Protein AF-A0A4R1S6D8-F1 (afdb_monomer)

Secondary structure (DSSP, 8-state):
-HHHHHHHTT-EEEEE-TT-SSS-------GGGG--GGGHHHHHHHHHHHHSPP--THHHHHHHHHHHHHHHHHHHHHHHS-GGG-SHHHHHHHHT-TTHHHHHHHHHH-HHHH-HHHHHHHHHHHTS-HHHHHHHHHHHHHHHGGG-SHHHHHHHSS-SS-THHHHTTSEEEEE---GGGTTTTHHHHHHHHHHHHHHHHHHHTTS--SS-EEEEETTGGGG---HHHHHHHHH-SSSSEEEEE--S-HHHHHHHHHHHHHHHHHHH-S--------TT-HHHHHHHHHHH----EEEEEEEPPSSTTPPPEEEEEEE-

Solvent-accessible surface area (backbone atoms only — not comparable to full-atom values): 17871 Å² total; per-residue (Å²): 115,67,65,65,55,44,42,75,72,70,24,46,75,44,49,46,20,58,78,32,84,92,49,78,62,75,45,28,51,22,78,50,75,74,47,43,82,97,44,41,71,68,40,37,49,42,53,26,60,15,33,44,70,83,45,68,77,78,46,30,62,36,37,53,53,24,30,49,42,50,32,24,45,46,49,38,34,68,71,72,42,59,79,87,53,43,23,61,58,51,41,49,55,50,71,70,34,96,57,33,69,60,51,30,53,51,26,43,75,31,34,92,79,48,34,62,64,30,10,50,40,25,45,53,53,70,70,39,56,68,73,59,37,54,50,23,53,51,48,44,47,66,41,48,62,64,59,73,46,72,53,40,42,61,26,27,55,42,57,71,64,65,76,64,34,36,34,61,59,40,36,46,81,43,80,54,71,59,84,93,40,46,78,62,37,23,44,56,54,24,25,55,48,37,46,54,54,50,49,28,58,55,35,47,80,74,44,78,56,76,30,66,33,79,45,76,33,74,50,45,60,66,50,45,64,51,69,67,59,53,47,40,46,75,55,37,90,64,36,34,52,45,80,46,83,38,66,96,53,62,66,54,41,28,73,52,52,34,66,67,53,31,50,50,44,58,70,48,46,92,73,84,86,88,75,83,86,52,96,82,43,56,68,54,50,52,52,49,49,62,72,73,52,82,68,77,40,81,46,72,52,72,50,77,53,93,51,97,89,56,75,70,51,72,50,77,45,83,41,113

Radius of gyration: 26.18 Å; Cα contacts (8 Å, |Δi|>4): 423; chains: 1; bounding box: 66×50×96 Å

Foldseek 3Di:
DVCVVLVVVQAAEAEAELPQPPHHHDFAAFLLVLADPVCRLVSLLLLLPLLFFADDDPLNVLSVLLSLQLSLLLQQLVPPPDPQRNGVLVSVCQLPPPCVLVVLVVLLVCCVNRNPSNNVSSVVLVPDPPVSNVSSSVSNCSSCQLQPDPSSVVRNRHGPDDLLCLLQVRYDYHYDDDPVCCLSCLSVVSSVVSSNLVVLVVCLVPHQRPAAHEAEQAQVLSNADDVSLLVCLVPVVRSSYDYDDHHPALVSLCVRHNPVSSCSSVVSDPDDDDPDDDPPRVVRVVVVDVVVDDDWDWDKDWDDDPDDPDDIDIDIDIDD

Nearest PDB structures (foldseek):
  1e9s-assembly1_G  TM=7.785E-01  e=1.878E-09  Escherichia coli
  1e9s-assembly2_K  TM=7.642E-01  e=1.973E-09  Escherichia coli
  1e9s-assembly1_E  TM=7.687E-01  e=2.785E-09  Escherichia coli
  1e9s-assembly1_F  TM=7.276E-01  e=6.357E-10  Escherichia coli
  1e9s-assembly2_J  TM=7.738E-01  e=5.549E-09  Escherichia coli

Sequence (320 aa):
MTRRYRQSLGRQVVVLNPFGVIEPSKDRFNPLDYIRQAHLVRDIEVIAEGLVRPEGGNGAHFAEMAKSMIAAVIEVVMTRRVESDRNLITVMDLLFSASFEKTLTEWATSPETFGTRPAAAAATLLAAGENKRGAIETTIKKAFDWARSDELRSFLSASTCSLENLFEGRADLFMVVPLDQVDAQAVFLRLLTNTILGMAVRLEGARKPKRNVLLVLDEFVRLGRMEKLINIANVAAGCGIEALFITHDKGQIESVYGKGDAASILGSCVTTRIFGLGRAEFETANWAANALGDQTVLTRTKQSAAKFGESRKTSTAEQR

Structure (mmCIF, N/CA/C/O backbone):
data_AF-A0A4R1S6D8-F1
#
_entry.id   AF-A0A4R1S6D8-F1
#
loop_
_atom_site.group_PDB
_atom_site.id
_atom_site.type_symbol
_atom_site.label_atom_id
_atom_site.label_alt_id
_atom_site.label_comp_id
_atom_site.label_asym_id
_atom_site.label_entity_id
_atom_site.label_seq_id
_atom_site.pdbx_PDB_ins_code
_atom_site.Cartn_x
_atom_site.Cartn_y
_atom_site.Cartn_z
_atom_site.occupancy
_atom_si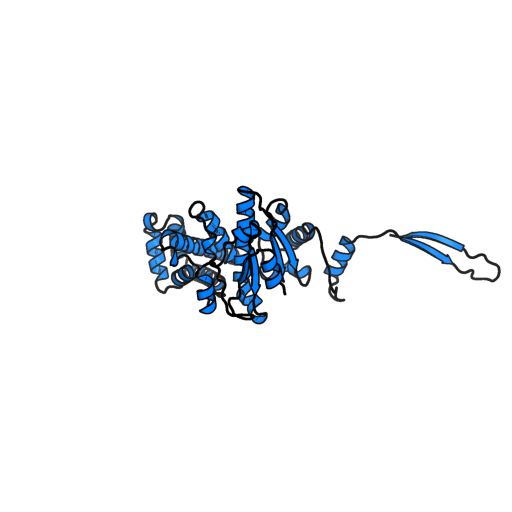te.B_iso_or_equiv
_atom_site.auth_seq_id
_atom_site.auth_comp_id
_atom_site.auth_asym_id
_atom_site.auth_atom_id
_atom_site.pdbx_PDB_model_num
ATOM 1 N N . MET A 1 1 ? 0.120 -21.052 -19.181 1.00 55.25 1 MET A N 1
ATOM 2 C CA . MET A 1 1 ? 1.439 -21.732 -19.186 1.00 55.25 1 MET A CA 1
ATOM 3 C C . MET A 1 1 ? 2.237 -21.485 -17.908 1.00 55.25 1 MET A C 1
ATOM 5 O O . MET A 1 1 ? 2.759 -22.443 -17.356 1.00 55.25 1 MET A O 1
ATOM 9 N N . THR A 1 2 ? 2.270 -20.256 -17.386 1.00 81.56 2 THR A N 1
ATOM 10 C CA . THR A 1 2 ? 3.087 -19.882 -16.216 1.00 81.56 2 THR A CA 1
ATOM 11 C C . THR A 1 2 ? 2.786 -20.693 -14.950 1.00 81.56 2 THR A C 1
ATOM 13 O O . THR A 1 2 ? 3.712 -21.260 -14.380 1.00 81.56 2 THR A O 1
ATOM 16 N N . ARG A 1 3 ? 1.511 -20.846 -14.547 1.00 87.88 3 ARG A N 1
ATOM 17 C CA . ARG A 1 3 ? 1.137 -21.589 -13.321 1.00 87.88 3 ARG A CA 1
ATOM 18 C C . ARG A 1 3 ? 1.665 -23.029 -13.304 1.00 87.88 3 ARG A C 1
ATOM 20 O O . ARG A 1 3 ? 2.340 -23.407 -12.355 1.00 87.88 3 ARG A O 1
ATOM 27 N N . ARG A 1 4 ? 1.413 -23.806 -14.367 1.00 88.94 4 ARG A N 1
ATOM 28 C CA . ARG A 1 4 ? 1.845 -25.217 -14.456 1.00 88.94 4 ARG A CA 1
ATOM 29 C C . ARG A 1 4 ? 3.364 -25.354 -14.351 1.00 88.94 4 ARG A C 1
ATOM 31 O O . ARG A 1 4 ? 3.851 -26.209 -13.622 1.00 88.94 4 ARG A O 1
ATOM 38 N N . TYR A 1 5 ? 4.106 -24.486 -15.041 1.00 91.69 5 TYR A N 1
ATOM 39 C CA . TYR A 1 5 ? 5.565 -24.499 -14.985 1.00 91.69 5 TYR A CA 1
ATOM 40 C C . TYR A 1 5 ? 6.081 -24.165 -13.579 1.00 91.69 5 TYR A C 1
ATOM 42 O O . TYR A 1 5 ? 6.897 -24.901 -13.036 1.00 91.69 5 TYR A O 1
ATOM 50 N N . ARG A 1 6 ? 5.555 -23.121 -12.926 1.00 91.31 6 ARG A N 1
ATOM 51 C CA . ARG A 1 6 ? 5.959 -22.775 -11.551 1.00 91.31 6 ARG A CA 1
ATOM 52 C C . ARG A 1 6 ? 5.631 -23.881 -10.544 1.00 91.31 6 ARG A C 1
ATOM 54 O O . ARG A 1 6 ? 6.473 -24.203 -9.711 1.00 91.31 6 ARG A O 1
ATOM 61 N N . GLN A 1 7 ? 4.481 -24.535 -10.690 1.00 92.31 7 GLN A N 1
ATOM 62 C CA . GLN A 1 7 ? 4.120 -25.703 -9.881 1.00 92.31 7 GLN A CA 1
ATOM 63 C C . GLN A 1 7 ? 5.073 -26.887 -10.099 1.00 92.31 7 GLN A C 1
ATOM 65 O O . GLN A 1 7 ? 5.453 -27.531 -9.126 1.00 92.31 7 GLN A O 1
ATOM 70 N N . SER A 1 8 ? 5.535 -27.140 -11.333 1.00 93.56 8 SER A N 1
ATOM 71 C CA . SER A 1 8 ? 6.553 -28.180 -11.585 1.00 93.56 8 SER A CA 1
ATOM 72 C C . SER A 1 8 ? 7.908 -27.895 -10.926 1.00 93.56 8 SER A C 1
ATOM 74 O O . SER A 1 8 ? 8.680 -28.820 -10.703 1.00 93.56 8 SER A O 1
ATOM 76 N N . LEU A 1 9 ? 8.178 -26.639 -10.546 1.00 91.25 9 LEU A N 1
ATOM 77 C CA . LEU A 1 9 ? 9.350 -26.249 -9.754 1.00 91.25 9 LEU A CA 1
ATOM 78 C C . LEU A 1 9 ? 9.112 -26.369 -8.235 1.00 91.25 9 LEU A C 1
ATOM 80 O O . LEU A 1 9 ? 9.930 -25.891 -7.449 1.00 91.25 9 LEU A O 1
ATOM 84 N N . GLY A 1 10 ? 7.987 -26.956 -7.808 1.00 91.06 10 GLY A N 1
ATOM 85 C CA . GLY A 1 10 ? 7.622 -27.119 -6.399 1.00 91.06 10 GLY A CA 1
ATOM 86 C C . GLY A 1 10 ? 7.194 -25.822 -5.708 1.00 91.06 10 GLY A C 1
ATOM 87 O O . GLY A 1 10 ? 7.243 -25.739 -4.482 1.00 91.06 10 GLY A O 1
ATOM 88 N N . ARG A 1 11 ? 6.810 -24.793 -6.476 1.00 91.81 11 ARG A N 1
ATOM 89 C CA . ARG A 1 11 ? 6.399 -23.486 -5.945 1.00 91.81 11 ARG A CA 1
ATOM 90 C C . ARG A 1 11 ? 4.880 -23.405 -5.833 1.00 91.81 11 ARG A C 1
ATOM 92 O O . ARG A 1 11 ? 4.158 -23.766 -6.765 1.00 91.81 11 ARG A O 1
ATOM 99 N N . GLN A 1 12 ? 4.397 -22.880 -4.713 1.00 94.69 12 GLN A N 1
ATOM 100 C CA . GLN A 1 12 ? 3.007 -22.465 -4.562 1.00 94.69 12 GLN A CA 1
ATOM 101 C C . GLN A 1 12 ? 2.744 -21.275 -5.491 1.00 94.69 12 GLN A C 1
ATOM 103 O O . GLN A 1 12 ? 3.507 -20.315 -5.505 1.00 94.69 12 GLN A O 1
ATOM 108 N N . VAL A 1 13 ? 1.671 -21.329 -6.276 1.00 94.56 13 VAL A N 1
ATOM 109 C CA . VAL A 1 13 ? 1.276 -20.222 -7.155 1.00 94.56 13 VAL A CA 1
ATOM 110 C C . VAL A 1 13 ? 0.040 -19.574 -6.565 1.00 94.56 13 VAL A C 1
ATOM 112 O O . VAL A 1 13 ? -1.025 -20.183 -6.588 1.00 94.56 13 VAL A O 1
ATOM 115 N N . VAL A 1 14 ? 0.207 -18.361 -6.050 1.00 94.88 14 VAL A N 1
ATOM 116 C CA . VAL A 1 14 ? -0.846 -17.546 -5.441 1.00 94.88 14 VAL A CA 1
ATOM 117 C C . VAL A 1 14 ? -1.296 -16.518 -6.466 1.00 94.88 14 VAL A C 1
ATOM 119 O O . VAL A 1 14 ? -0.467 -15.806 -7.036 1.00 94.88 14 VAL A O 1
ATOM 122 N N . VAL A 1 15 ? -2.595 -16.441 -6.731 1.00 94.69 15 VAL A N 1
ATOM 123 C CA . VAL A 1 15 ? -3.169 -15.501 -7.694 1.00 94.69 15 VAL A CA 1
ATOM 124 C C . VAL A 1 15 ? -4.204 -14.634 -7.000 1.00 94.69 15 VAL A C 1
ATOM 126 O O . VAL A 1 15 ? -5.356 -15.019 -6.819 1.00 94.69 15 VAL A O 1
ATOM 129 N N . LEU A 1 16 ? -3.771 -13.431 -6.635 1.00 94.12 16 LEU A N 1
ATOM 130 C CA . LEU A 1 16 ? -4.624 -12.397 -6.076 1.00 94.12 16 LEU A CA 1
ATOM 131 C C . LEU A 1 16 ? -5.519 -11.853 -7.195 1.00 94.12 16 LEU A C 1
ATOM 133 O O . LEU A 1 16 ? -5.093 -11.046 -8.018 1.00 94.12 16 LEU A O 1
ATOM 137 N N . ASN A 1 17 ? -6.746 -12.363 -7.260 1.00 92.12 17 ASN A N 1
ATOM 138 C CA . ASN A 1 17 ? -7.720 -12.053 -8.304 1.00 92.12 17 ASN A CA 1
ATOM 139 C C . ASN A 1 17 ? -9.058 -11.647 -7.671 1.00 92.12 17 ASN A C 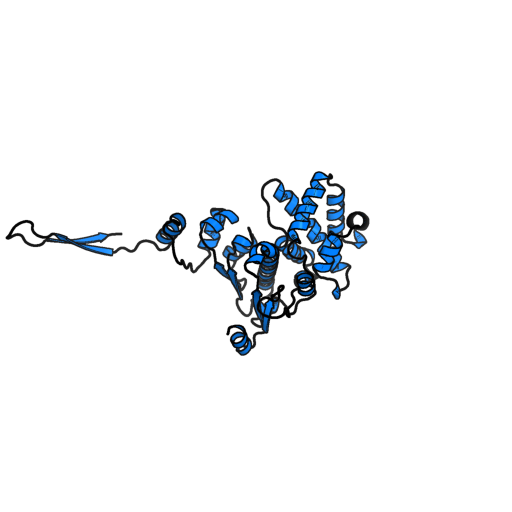1
ATOM 141 O O . ASN A 1 17 ? -10.031 -12.403 -7.755 1.00 92.12 17 ASN A O 1
ATOM 145 N N . PRO A 1 18 ? -9.118 -10.475 -7.013 1.00 89.62 18 PRO A N 1
ATOM 146 C CA . PRO A 1 18 ? -10.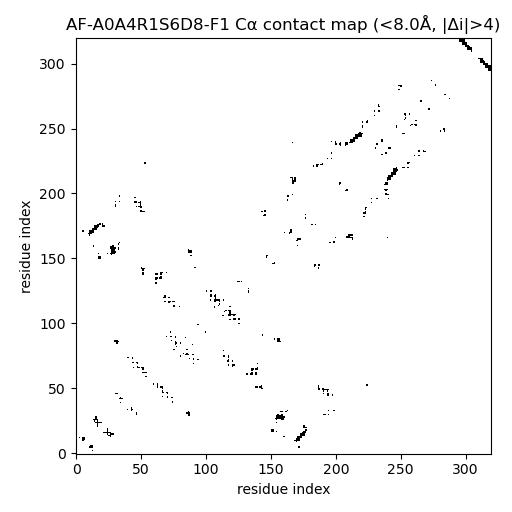286 -10.076 -6.232 1.00 89.62 18 PRO A CA 1
ATOM 147 C C . PRO A 1 18 ? -11.578 -9.973 -7.057 1.00 89.62 18 PRO A C 1
ATOM 149 O O . PRO A 1 18 ? -12.654 -10.180 -6.512 1.00 89.62 18 PRO A O 1
ATOM 152 N N . PHE A 1 19 ? -11.479 -9.729 -8.369 1.00 88.94 19 PHE A N 1
ATOM 153 C CA . PHE A 1 19 ? -12.629 -9.602 -9.278 1.00 88.94 19 PHE A CA 1
ATOM 154 C C . PHE A 1 19 ? -12.981 -10.891 -10.028 1.00 88.94 19 PHE A C 1
ATOM 156 O O . PHE A 1 19 ? -13.887 -10.894 -10.856 1.00 88.94 19 PHE A O 1
ATOM 163 N N . GLY A 1 20 ? -12.250 -11.986 -9.805 1.00 88.50 20 GLY A N 1
ATOM 164 C CA . GLY A 1 20 ? -12.548 -13.259 -10.460 1.00 88.50 20 GLY A CA 1
ATOM 165 C C . GLY A 1 20 ? -12.389 -13.254 -11.991 1.00 88.50 20 GLY A C 1
ATOM 166 O O . GLY A 1 20 ? -12.995 -14.082 -12.662 1.00 88.50 20 GLY A O 1
ATOM 167 N N . VAL A 1 21 ? -11.568 -12.355 -12.554 1.00 86.94 21 VAL A N 1
ATOM 168 C CA . VAL A 1 21 ? -11.524 -12.052 -14.005 1.00 86.94 21 VAL A CA 1
ATOM 169 C C . VAL A 1 21 ? -11.144 -13.259 -14.858 1.00 86.94 21 VAL A C 1
ATOM 171 O O . VAL A 1 21 ? -11.772 -13.543 -15.872 1.00 86.94 21 VAL A O 1
ATOM 174 N N . ILE A 1 22 ? -10.069 -13.947 -14.467 1.00 84.94 22 ILE A N 1
ATOM 175 C CA . ILE A 1 22 ? -9.490 -15.051 -15.247 1.00 84.94 22 ILE A CA 1
ATOM 176 C C . ILE A 1 22 ? -9.862 -16.430 -14.689 1.00 84.94 22 ILE A C 1
ATOM 178 O O . ILE A 1 22 ? -9.759 -17.435 -15.387 1.00 84.94 22 ILE A O 1
ATOM 182 N N . GLU A 1 23 ? -10.258 -16.480 -13.418 1.00 86.50 23 GLU A N 1
ATOM 183 C CA . GLU A 1 23 ? -10.712 -17.663 -12.690 1.00 86.50 23 GLU A CA 1
ATOM 184 C C . GLU A 1 23 ? -11.444 -17.226 -11.413 1.00 86.50 23 GLU A C 1
ATOM 186 O O . GLU A 1 23 ? -11.235 -16.097 -10.971 1.00 86.50 23 GLU A O 1
ATOM 191 N N . PRO A 1 24 ? -12.254 -18.090 -10.774 1.00 87.50 24 PRO A N 1
ATOM 192 C CA . PRO A 1 24 ? -12.870 -17.751 -9.496 1.00 87.50 24 PRO A CA 1
ATOM 193 C C . PRO A 1 24 ? -11.830 -17.294 -8.469 1.00 87.50 24 PRO A C 1
ATOM 195 O O . PRO A 1 24 ? -10.767 -17.910 -8.353 1.00 87.50 24 PRO A O 1
ATOM 198 N N . SER A 1 25 ? -12.150 -16.242 -7.715 1.00 87.62 25 SER A N 1
ATOM 199 C CA . SER A 1 25 ? -11.303 -15.767 -6.619 1.00 87.62 25 SER A CA 1
ATOM 200 C C . SER A 1 25 ? -11.187 -16.860 -5.550 1.00 87.62 25 SER A C 1
ATOM 202 O O . SER A 1 25 ? -12.187 -17.281 -4.968 1.00 87.62 25 SER A O 1
ATOM 204 N N . LYS A 1 26 ? -9.973 -17.382 -5.347 1.00 90.88 26 LYS A N 1
ATOM 205 C CA . LYS A 1 26 ? -9.678 -18.487 -4.411 1.00 90.88 26 LYS A CA 1
ATOM 206 C C . LYS A 1 26 ? -8.631 -18.102 -3.380 1.00 90.88 26 LYS A C 1
ATOM 208 O O . LYS A 1 26 ? -8.757 -18.464 -2.211 1.00 90.88 26 LYS A O 1
ATOM 213 N N . ASP A 1 27 ? -7.597 -17.397 -3.824 1.00 94.94 27 ASP A N 1
ATOM 214 C CA . ASP A 1 27 ? -6.549 -16.905 -2.948 1.00 94.94 27 ASP A CA 1
ATOM 215 C C . ASP A 1 27 ? -6.992 -15.607 -2.283 1.00 94.94 27 ASP A C 1
ATOM 217 O O . ASP A 1 27 ? -7.544 -14.715 -2.925 1.00 94.94 27 ASP A O 1
ATOM 221 N N . ARG A 1 28 ? -6.733 -15.518 -0.983 1.00 95.38 28 ARG A N 1
ATOM 222 C CA . ARG A 1 28 ? -7.043 -14.369 -0.146 1.00 95.38 28 ARG A CA 1
ATOM 223 C C . ARG A 1 28 ? -5.752 -13.747 0.370 1.00 95.38 28 ARG A C 1
ATOM 225 O O . ARG A 1 28 ? -4.713 -14.416 0.435 1.00 95.38 28 ARG A O 1
ATOM 232 N N . PHE A 1 29 ? -5.816 -12.474 0.727 1.00 96.38 29 PHE A N 1
ATOM 233 C CA . PHE A 1 29 ? -4.688 -11.738 1.276 1.00 96.38 29 PHE A CA 1
ATOM 234 C C . PHE A 1 29 ? -5.159 -10.787 2.368 1.00 96.38 29 PHE A C 1
ATOM 236 O O . PHE A 1 29 ? -5.858 -9.822 2.080 1.00 96.38 29 PHE A O 1
ATOM 243 N N . ASN A 1 30 ? -4.726 -11.024 3.605 1.00 97.25 30 ASN A N 1
ATOM 244 C CA . ASN A 1 30 ? -4.931 -10.096 4.708 1.00 97.25 30 ASN A CA 1
ATOM 245 C C . ASN A 1 30 ? -3.641 -9.298 4.954 1.00 97.25 30 ASN A C 1
ATOM 247 O O . ASN A 1 30 ? -2.668 -9.855 5.468 1.00 97.25 30 ASN A O 1
ATOM 251 N N . PRO A 1 31 ? -3.615 -7.985 4.659 1.00 97.00 31 PRO A N 1
ATOM 252 C CA . PRO A 1 31 ? -2.435 -7.159 4.896 1.00 97.00 31 PRO A CA 1
ATOM 253 C C . PRO A 1 31 ? -1.998 -7.117 6.365 1.00 97.00 31 PRO A C 1
ATOM 255 O O . PRO A 1 31 ? -0.821 -6.885 6.635 1.00 97.00 31 PRO A O 1
ATOM 258 N N . LEU A 1 32 ? -2.911 -7.352 7.316 1.00 97.81 32 LEU A N 1
ATOM 259 C CA . LEU A 1 32 ? -2.581 -7.325 8.743 1.00 97.81 32 LEU A CA 1
ATOM 260 C C . LEU A 1 32 ? -1.758 -8.542 9.198 1.00 97.81 32 LEU A C 1
ATOM 262 O O . LEU A 1 32 ? -1.069 -8.441 10.210 1.00 97.81 32 LEU A O 1
ATOM 266 N N . ASP A 1 33 ? -1.709 -9.630 8.418 1.00 96.88 33 ASP A N 1
ATOM 267 C CA . ASP A 1 33 ? -0.849 -10.795 8.705 1.00 96.88 33 ASP A CA 1
ATOM 268 C C . ASP A 1 33 ? 0.652 -10.451 8.616 1.00 96.88 33 ASP A C 1
ATOM 270 O O . ASP A 1 33 ? 1.513 -11.196 9.087 1.00 96.88 33 ASP A O 1
ATOM 274 N N . TYR A 1 34 ? 0.992 -9.300 8.027 1.00 96.50 34 TYR A N 1
ATOM 275 C CA . TYR A 1 34 ? 2.345 -8.747 8.046 1.00 96.50 34 TYR A CA 1
ATOM 276 C C . TYR A 1 34 ? 2.810 -8.341 9.458 1.00 96.50 34 TYR A C 1
ATOM 278 O O . TYR A 1 34 ? 4.014 -8.346 9.737 1.00 96.50 34 TYR A O 1
ATOM 286 N N . ILE A 1 35 ? 1.874 -7.973 10.338 1.00 97.06 35 ILE A N 1
ATOM 287 C CA . ILE A 1 35 ? 2.147 -7.282 11.599 1.00 97.06 35 ILE A CA 1
ATOM 288 C C . ILE A 1 35 ? 2.541 -8.269 12.696 1.00 97.06 35 ILE A C 1
ATOM 290 O O . ILE A 1 35 ? 1.760 -9.129 13.102 1.00 97.06 35 ILE A O 1
ATOM 294 N N . ARG A 1 36 ? 3.744 -8.100 13.256 1.00 94.31 36 ARG A N 1
ATOM 295 C CA . ARG A 1 36 ? 4.204 -8.883 14.412 1.00 94.31 36 ARG A CA 1
ATOM 296 C C . ARG A 1 36 ? 3.909 -8.150 15.708 1.00 94.31 36 ARG A C 1
ATOM 298 O O . ARG A 1 36 ? 4.288 -6.994 15.862 1.00 94.31 36 ARG A O 1
ATOM 305 N N . GLN A 1 37 ? 3.376 -8.865 16.697 1.00 91.56 37 GLN A N 1
ATOM 306 C CA . GLN A 1 37 ? 3.081 -8.290 18.016 1.00 91.56 37 GLN A CA 1
ATOM 307 C C . GLN A 1 37 ? 4.318 -7.661 18.688 1.00 91.56 37 GLN A C 1
ATOM 309 O O . GLN A 1 37 ? 4.229 -6.582 19.262 1.00 91.56 37 GLN A O 1
ATOM 314 N N . ALA A 1 38 ? 5.504 -8.266 18.539 1.00 93.12 38 ALA A N 1
ATOM 315 C CA . ALA A 1 38 ? 6.756 -7.730 19.090 1.00 93.12 38 ALA A CA 1
ATOM 316 C C . ALA A 1 38 ? 7.233 -6.415 18.432 1.00 93.12 38 ALA A C 1
ATOM 318 O O . ALA A 1 38 ? 8.069 -5.710 18.992 1.00 93.12 38 ALA A O 1
ATOM 319 N N . HIS A 1 39 ? 6.727 -6.082 17.241 1.00 93.88 39 HIS A N 1
ATOM 320 C CA . HIS A 1 39 ? 7.102 -4.890 16.475 1.00 93.88 39 HIS A CA 1
ATOM 321 C C . HIS A 1 39 ? 5.871 -4.106 16.008 1.00 93.88 39 HIS A C 1
ATOM 323 O O . HIS A 1 39 ? 5.919 -3.442 14.973 1.00 93.88 39 HIS A O 1
ATOM 329 N N . LEU A 1 40 ? 4.787 -4.183 16.788 1.00 95.25 40 LEU A N 1
ATOM 330 C CA . LEU A 1 40 ? 3.440 -3.750 16.426 1.00 95.25 40 LEU A CA 1
ATOM 331 C C . LEU A 1 40 ? 3.422 -2.377 15.747 1.00 95.25 40 LEU A C 1
ATOM 333 O O . LEU A 1 40 ? 3.015 -2.266 14.598 1.00 95.25 40 LEU A O 1
ATOM 337 N N . VAL A 1 41 ? 3.949 -1.352 16.421 1.00 95.44 41 VAL A N 1
ATOM 338 C CA . VAL A 1 41 ? 3.961 0.028 15.912 1.00 95.44 41 VAL A CA 1
ATOM 339 C C . VAL A 1 41 ? 4.687 0.129 14.571 1.00 95.44 41 VAL A C 1
ATOM 341 O O . VAL A 1 41 ? 4.140 0.664 13.614 1.00 95.44 41 VAL A O 1
ATOM 344 N N . ARG A 1 42 ? 5.903 -0.421 14.474 1.00 94.62 42 ARG A N 1
ATOM 345 C CA . ARG A 1 42 ? 6.713 -0.349 13.250 1.00 94.62 42 ARG A CA 1
ATOM 346 C C . ARG A 1 42 ? 6.020 -1.039 12.077 1.00 94.62 42 ARG A C 1
ATOM 348 O O . ARG A 1 42 ? 6.055 -0.518 10.966 1.00 94.62 42 ARG A O 1
ATOM 355 N N . ASP A 1 43 ? 5.435 -2.211 12.312 1.00 96.81 43 ASP A N 1
ATOM 356 C CA . ASP A 1 43 ? 4.808 -2.986 11.246 1.00 96.81 43 ASP A CA 1
ATOM 357 C C . ASP A 1 43 ? 3.446 -2.377 10.833 1.00 96.81 43 ASP A C 1
ATOM 359 O O . ASP A 1 43 ? 3.101 -2.421 9.653 1.00 96.81 43 ASP A O 1
ATOM 363 N N . ILE A 1 44 ? 2.715 -1.727 11.752 1.00 98.06 44 ILE A N 1
ATOM 364 C CA . ILE A 1 44 ? 1.491 -0.960 11.448 1.00 98.06 44 ILE A CA 1
ATOM 365 C C . ILE A 1 44 ? 1.780 0.213 10.508 1.00 98.06 44 ILE A C 1
ATOM 367 O O . ILE A 1 44 ? 1.031 0.421 9.552 1.00 98.06 44 ILE A O 1
ATOM 371 N N . GLU A 1 45 ? 2.864 0.959 10.740 1.00 95.88 45 GLU A N 1
ATOM 372 C CA . GLU A 1 45 ? 3.223 2.107 9.893 1.00 95.88 45 GLU A CA 1
ATOM 373 C C . GLU A 1 45 ? 3.441 1.691 8.428 1.00 95.88 45 GLU A C 1
ATOM 375 O O . GLU A 1 45 ? 3.081 2.428 7.514 1.00 95.88 45 GLU A O 1
ATOM 380 N N . VAL A 1 46 ? 3.939 0.472 8.175 1.00 96.00 46 VAL A N 1
ATOM 3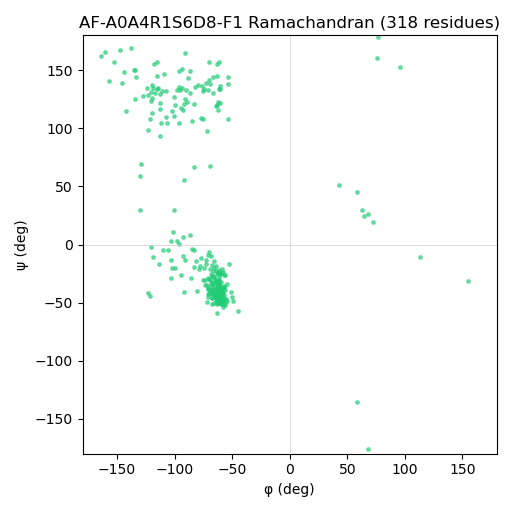81 C CA . VAL A 1 46 ? 4.075 -0.063 6.806 1.00 96.00 46 VAL A CA 1
ATOM 382 C C . VAL A 1 46 ? 2.710 -0.227 6.134 1.00 96.00 46 VAL A C 1
ATOM 384 O O . VAL A 1 46 ? 2.563 0.072 4.949 1.00 96.00 46 VAL A O 1
ATOM 387 N N . ILE A 1 47 ? 1.692 -0.672 6.867 1.00 97.56 47 ILE A N 1
ATOM 388 C CA . ILE A 1 47 ? 0.337 -0.808 6.321 1.00 97.56 47 ILE A CA 1
ATOM 389 C C . ILE A 1 47 ? -0.290 0.575 6.100 1.00 97.56 47 ILE A C 1
ATOM 391 O O . ILE A 1 47 ? -0.814 0.844 5.019 1.00 97.56 47 ILE A O 1
ATOM 395 N N . ALA A 1 48 ? -0.172 1.484 7.071 1.00 96.94 48 ALA A N 1
ATOM 396 C CA . ALA A 1 48 ? -0.726 2.836 6.975 1.00 96.94 48 ALA A CA 1
ATOM 397 C C . ALA A 1 48 ? -0.102 3.658 5.824 1.00 96.94 48 ALA A C 1
ATOM 399 O O . ALA A 1 48 ? -0.823 4.294 5.056 1.00 96.94 48 ALA A O 1
ATOM 400 N N . GLU A 1 49 ? 1.222 3.594 5.641 1.00 95.00 49 GLU A N 1
ATOM 401 C CA . GLU A 1 49 ? 1.949 4.237 4.530 1.00 95.00 49 GLU A CA 1
ATOM 402 C C . GLU A 1 49 ? 1.562 3.663 3.152 1.00 95.00 49 GLU A C 1
ATOM 404 O O . GLU A 1 49 ? 1.588 4.362 2.131 1.00 95.00 49 GLU A O 1
ATOM 409 N N . GLY A 1 50 ? 1.195 2.379 3.118 1.00 95.56 50 GLY A N 1
ATOM 410 C CA . GLY A 1 50 ? 0.693 1.710 1.922 1.00 95.56 50 GLY A CA 1
ATOM 411 C C . GLY A 1 50 ? -0.715 2.165 1.530 1.00 95.56 50 GLY A C 1
ATOM 412 O O . GLY A 1 50 ? -1.004 2.278 0.341 1.00 95.56 50 GLY A O 1
ATOM 413 N N . LEU A 1 51 ? -1.564 2.467 2.516 1.00 96.38 51 LEU A N 1
ATOM 414 C CA . LEU A 1 51 ? -2.954 2.892 2.319 1.00 96.38 51 LEU A CA 1
ATOM 415 C C . LEU A 1 51 ? -3.085 4.375 1.950 1.00 96.38 51 LEU A C 1
ATOM 417 O O . LEU A 1 51 ? -3.900 4.734 1.101 1.00 96.38 51 LEU A O 1
ATOM 421 N N . VAL A 1 52 ? -2.297 5.252 2.573 1.00 94.31 52 VAL A N 1
ATOM 422 C CA . VAL A 1 52 ? -2.419 6.700 2.362 1.00 94.31 52 VAL A CA 1
ATOM 423 C C . VAL A 1 52 ? -1.366 7.190 1.379 1.00 94.31 52 VAL A C 1
ATOM 425 O O . VAL A 1 52 ? -0.160 7.080 1.610 1.00 94.31 52 VAL A O 1
ATOM 428 N N . ARG A 1 53 ? -1.828 7.775 0.273 1.00 88.62 53 ARG A N 1
ATOM 429 C CA . ARG A 1 53 ? -0.947 8.414 -0.707 1.00 88.62 53 ARG A CA 1
ATOM 430 C C . ARG A 1 53 ? -0.403 9.737 -0.153 1.00 88.62 53 ARG A C 1
ATOM 432 O O . ARG A 1 53 ? -1.170 10.484 0.453 1.00 88.62 53 ARG A O 1
ATOM 439 N N . PRO A 1 54 ? 0.885 10.055 -0.377 1.00 84.38 54 PRO A N 1
ATOM 440 C CA . PRO A 1 54 ? 1.415 11.376 -0.071 1.00 84.38 54 PRO A CA 1
ATOM 441 C C . PRO A 1 54 ? 0.677 12.444 -0.885 1.00 84.38 54 PRO A C 1
ATOM 443 O O . PRO A 1 54 ? 0.457 12.269 -2.084 1.00 84.38 54 PRO A O 1
ATOM 446 N N . GLU A 1 55 ? 0.329 13.553 -0.240 1.00 84.06 55 GLU A N 1
ATOM 447 C CA . GLU A 1 55 ? -0.222 14.749 -0.883 1.00 84.06 55 GLU A CA 1
ATOM 448 C C . GLU A 1 55 ? 0.729 15.938 -0.668 1.00 84.06 55 GLU A C 1
ATOM 450 O O . GLU A 1 55 ? 1.509 15.957 0.284 1.00 84.06 55 GLU A O 1
ATOM 455 N N . GLY A 1 56 ? 0.684 16.929 -1.561 1.00 83.00 56 GLY A N 1
ATOM 456 C CA . GLY A 1 56 ? 1.475 18.159 -1.450 1.00 83.00 56 GLY A CA 1
ATOM 457 C C . GLY A 1 56 ? 0.753 19.280 -0.691 1.00 83.00 56 GLY A C 1
ATOM 458 O O . GLY A 1 56 ? -0.466 19.257 -0.514 1.00 83.00 56 GLY A O 1
ATOM 459 N N . GLY A 1 57 ? 1.506 20.300 -0.269 1.00 86.62 57 GLY A N 1
ATOM 460 C CA . GLY A 1 57 ? 0.960 21.502 0.374 1.00 86.62 57 GLY A CA 1
ATOM 461 C C . GLY A 1 57 ? 0.159 21.195 1.644 1.00 86.62 57 GLY A C 1
ATOM 462 O O . GLY A 1 57 ? 0.568 20.374 2.462 1.00 86.62 57 GLY A O 1
ATOM 463 N N . ASN A 1 58 ? -1.008 21.828 1.800 1.00 77.06 58 ASN A N 1
ATOM 464 C CA . ASN A 1 58 ? -1.892 21.600 2.953 1.00 77.06 58 ASN A CA 1
ATOM 465 C C . ASN A 1 58 ? -2.409 20.149 3.046 1.00 77.06 58 ASN A C 1
ATOM 467 O O . ASN A 1 58 ? -2.713 19.686 4.144 1.00 77.06 58 ASN A O 1
ATOM 471 N N . GLY A 1 59 ? -2.470 19.421 1.923 1.00 85.06 59 GLY A N 1
ATOM 472 C CA . GLY A 1 59 ? -2.862 18.008 1.884 1.00 85.06 59 GLY A CA 1
ATOM 473 C C . GLY A 1 59 ? -1.898 17.097 2.644 1.00 85.06 59 GLY A C 1
ATOM 474 O O . GLY A 1 59 ? -2.334 16.144 3.287 1.00 85.06 59 GLY A O 1
ATOM 475 N N . ALA A 1 60 ? -0.602 17.438 2.672 1.00 90.00 60 ALA A N 1
ATOM 476 C CA . ALA A 1 60 ? 0.425 16.662 3.369 1.00 90.00 60 ALA A CA 1
ATOM 477 C C . ALA A 1 60 ? 0.091 16.478 4.856 1.00 90.00 60 ALA A C 1
ATOM 479 O O . ALA A 1 60 ? 0.110 15.368 5.382 1.00 90.00 60 ALA A O 1
ATOM 480 N N . HIS A 1 61 ? -0.300 17.566 5.524 1.00 90.69 61 HIS A N 1
ATOM 481 C CA . HIS A 1 61 ? -0.671 17.533 6.935 1.00 90.69 61 HIS A CA 1
ATOM 482 C C . HIS A 1 61 ? -1.912 16.654 7.180 1.00 90.69 61 HIS A C 1
ATOM 484 O O . HIS A 1 61 ? -1.963 15.909 8.159 1.00 90.69 61 HIS A O 1
ATOM 490 N N . PHE A 1 62 ? -2.916 16.706 6.298 1.00 93.00 62 PHE A N 1
ATOM 491 C CA . PHE A 1 62 ? -4.102 15.849 6.417 1.00 93.00 62 PHE A CA 1
ATOM 492 C C . PHE A 1 62 ? -3.775 14.375 6.156 1.00 93.00 62 PHE A C 1
ATOM 494 O O . PHE A 1 62 ? -4.298 13.512 6.859 1.00 93.00 62 PHE A O 1
ATOM 501 N N . ALA A 1 63 ? -2.875 14.082 5.216 1.00 94.06 63 ALA A N 1
ATOM 502 C CA . ALA A 1 63 ? -2.379 12.733 4.962 1.00 94.06 63 ALA A CA 1
ATOM 503 C C . ALA A 1 63 ? -1.636 12.148 6.176 1.00 94.06 63 ALA A C 1
ATOM 505 O O . ALA A 1 63 ? -1.878 10.995 6.529 1.00 94.06 63 ALA A O 1
ATOM 506 N N . GLU A 1 64 ? -0.798 12.927 6.869 1.00 94.19 64 GLU A N 1
ATOM 507 C CA . GLU A 1 64 ? -0.139 12.473 8.107 1.00 94.19 64 GLU A CA 1
ATOM 508 C C . GLU A 1 64 ? -1.131 12.175 9.236 1.00 94.19 64 GLU A C 1
ATOM 510 O O . GLU A 1 64 ? -1.021 11.155 9.924 1.00 94.19 64 GLU A O 1
ATOM 515 N N . MET A 1 65 ? -2.143 13.027 9.413 1.00 95.25 65 MET A N 1
ATOM 516 C CA . MET A 1 65 ? -3.179 12.795 10.422 1.00 95.25 65 MET A CA 1
ATOM 517 C C . MET A 1 65 ? -4.052 11.583 10.089 1.00 95.25 65 MET A C 1
ATOM 519 O O . MET A 1 65 ? -4.367 10.794 10.979 1.00 95.25 65 MET A O 1
ATOM 523 N N . ALA A 1 66 ? -4.413 11.406 8.815 1.00 96.56 66 ALA A N 1
ATOM 524 C CA . ALA A 1 66 ? -5.150 10.237 8.351 1.00 96.56 66 ALA A CA 1
ATOM 525 C C . ALA A 1 66 ? -4.342 8.951 8.571 1.00 96.56 66 ALA A C 1
ATOM 527 O O . ALA A 1 66 ? -4.880 7.992 9.118 1.00 96.56 66 ALA A O 1
ATOM 528 N N . LYS A 1 67 ? -3.041 8.946 8.239 1.00 96.75 67 LYS A N 1
ATOM 529 C CA . LYS A 1 67 ? -2.135 7.825 8.541 1.00 96.75 67 LYS A CA 1
ATOM 530 C C . LYS A 1 67 ? -2.098 7.505 10.028 1.00 96.75 67 LYS A C 1
ATOM 532 O O . LYS A 1 67 ? -2.289 6.351 10.393 1.00 96.75 67 LYS A O 1
ATOM 537 N N . SER A 1 68 ? -1.923 8.520 10.874 1.00 96.75 68 SER A N 1
ATOM 538 C CA . SER A 1 68 ? -1.888 8.352 12.332 1.00 96.75 68 SER A CA 1
ATOM 539 C C . SER A 1 68 ? -3.188 7.747 12.871 1.00 96.75 68 SER A C 1
ATOM 541 O O . SER A 1 68 ? -3.150 6.842 13.703 1.00 96.75 68 SER A O 1
ATOM 543 N N . MET A 1 69 ? -4.342 8.201 12.369 1.00 97.88 69 MET A N 1
ATOM 544 C CA . MET A 1 69 ? -5.642 7.649 12.754 1.00 97.88 69 MET A CA 1
ATOM 545 C C . MET A 1 69 ? -5.817 6.206 12.266 1.00 97.88 69 MET A C 1
ATOM 547 O O . MET A 1 69 ? -6.203 5.340 13.043 1.00 97.88 69 MET A O 1
ATOM 551 N N . ILE A 1 70 ? -5.482 5.909 11.008 1.00 98.25 70 ILE A N 1
ATOM 552 C CA . ILE A 1 70 ? -5.545 4.544 10.464 1.00 98.25 70 ILE A CA 1
ATOM 553 C C . ILE A 1 70 ? -4.635 3.605 11.265 1.00 98.25 70 ILE A C 1
ATOM 555 O O . ILE A 1 70 ? -5.064 2.520 11.650 1.00 98.25 70 ILE A O 1
ATOM 559 N N . ALA A 1 71 ? -3.412 4.037 11.577 1.00 98.38 71 ALA A N 1
ATOM 560 C CA . ALA A 1 71 ? -2.479 3.285 12.405 1.00 98.38 71 ALA A CA 1
ATOM 561 C C . ALA A 1 71 ? -3.053 3.002 13.803 1.00 98.38 71 ALA A C 1
ATOM 563 O O . ALA A 1 71 ? -2.981 1.868 14.271 1.00 98.38 71 ALA A O 1
ATOM 564 N N . ALA A 1 72 ? -3.676 3.997 14.441 1.00 98.19 72 ALA A N 1
ATOM 565 C CA . ALA A 1 72 ? -4.349 3.832 15.727 1.00 98.19 72 ALA A CA 1
ATOM 566 C C . ALA A 1 72 ? -5.490 2.804 15.671 1.00 98.19 72 ALA A C 1
ATOM 568 O O . ALA A 1 72 ? -5.584 1.943 16.544 1.00 98.19 72 ALA A O 1
ATOM 569 N N . VAL A 1 73 ? -6.333 2.845 14.634 1.00 98.31 73 VAL A N 1
ATOM 570 C CA . VAL A 1 73 ? -7.414 1.861 14.483 1.00 98.31 73 VAL A CA 1
ATOM 571 C C . VAL A 1 73 ? -6.859 0.457 14.255 1.00 98.31 73 VAL A C 1
ATOM 573 O O . VAL A 1 73 ? -7.332 -0.489 14.887 1.00 98.31 73 VAL A O 1
ATOM 576 N N . ILE A 1 74 ? -5.836 0.305 13.407 1.00 98.56 74 ILE A N 1
ATOM 577 C CA . ILE A 1 74 ? -5.166 -0.987 13.208 1.00 98.56 74 ILE A CA 1
ATOM 578 C C . ILE A 1 74 ? -4.594 -1.493 14.539 1.00 98.56 74 ILE A C 1
ATOM 580 O O . ILE A 1 74 ? -4.764 -2.665 14.860 1.00 98.56 74 ILE A O 1
ATOM 584 N N . GLU A 1 75 ? -3.970 -0.630 15.342 1.00 98.31 75 GLU A N 1
ATOM 585 C CA . GLU A 1 75 ? -3.417 -0.990 16.654 1.00 98.31 75 GLU A CA 1
ATOM 586 C C . GLU A 1 75 ? -4.497 -1.539 17.596 1.00 98.31 75 GLU A C 1
ATOM 588 O O . GLU A 1 75 ? -4.317 -2.605 18.193 1.00 98.31 75 GLU A O 1
ATOM 593 N N . VAL A 1 76 ? -5.657 -0.879 17.671 1.00 98.00 76 VAL A N 1
ATOM 594 C CA . VAL A 1 76 ? -6.794 -1.362 18.468 1.00 98.00 76 VAL A CA 1
ATOM 595 C C . VAL A 1 76 ? -7.327 -2.687 17.927 1.00 98.00 76 VAL A C 1
ATOM 597 O O . VAL A 1 76 ? -7.594 -3.600 18.708 1.00 98.00 76 VAL A O 1
ATOM 600 N N . VAL A 1 77 ? -7.438 -2.852 16.607 1.00 98.06 77 VAL A N 1
ATOM 601 C CA . VAL A 1 77 ? -7.864 -4.126 16.007 1.00 98.06 77 VAL A CA 1
ATOM 602 C C . VAL A 1 77 ? -6.886 -5.252 16.358 1.00 98.06 77 VAL A C 1
ATOM 604 O O . VAL A 1 77 ? -7.304 -6.300 16.848 1.00 98.06 77 VAL A O 1
ATOM 607 N N . MET A 1 78 ? -5.583 -5.024 16.209 1.00 98.00 78 MET A N 1
ATOM 608 C CA . MET A 1 78 ? -4.547 -6.028 16.472 1.00 98.00 78 MET A CA 1
ATOM 609 C C . MET A 1 78 ? -4.425 -6.425 17.949 1.00 98.00 78 MET A C 1
ATOM 611 O O . MET A 1 78 ? -3.987 -7.541 18.243 1.00 98.00 78 MET A O 1
ATOM 615 N N . THR A 1 79 ? -4.797 -5.536 18.874 1.00 96.81 79 THR A N 1
ATOM 616 C CA . THR A 1 79 ? -4.636 -5.750 20.323 1.00 96.81 79 THR A CA 1
ATOM 617 C C . THR A 1 79 ? -5.928 -6.132 21.040 1.00 96.81 79 THR A C 1
ATOM 619 O O . THR A 1 79 ? -5.871 -6.835 22.047 1.00 96.81 79 THR A O 1
ATOM 622 N N . ARG A 1 80 ? -7.093 -5.697 20.542 1.00 96.25 80 ARG A N 1
ATOM 623 C CA . ARG A 1 80 ? -8.389 -5.862 21.226 1.00 96.25 80 ARG A CA 1
ATOM 624 C C . ARG A 1 80 ? -9.356 -6.794 20.521 1.00 96.25 80 ARG A C 1
ATOM 626 O O . ARG A 1 80 ? -10.303 -7.252 21.154 1.00 96.25 80 ARG A O 1
ATOM 633 N N . ARG A 1 81 ? -9.139 -7.098 19.242 1.00 95.94 81 ARG A N 1
ATOM 634 C CA . ARG A 1 81 ? -9.964 -8.070 18.520 1.00 95.94 81 ARG A CA 1
ATOM 635 C C . ARG A 1 81 ? -9.346 -9.462 18.578 1.00 95.94 81 ARG A C 1
ATOM 637 O O . ARG A 1 81 ? -8.122 -9.632 18.679 1.00 95.94 81 ARG A O 1
ATOM 644 N N . VAL A 1 82 ? -10.227 -10.456 18.519 1.00 95.94 82 VAL A N 1
ATOM 645 C CA . VAL A 1 82 ? -9.854 -11.860 18.343 1.00 95.94 82 VAL A CA 1
ATOM 646 C C . VAL A 1 82 ? -9.179 -12.045 16.988 1.00 95.94 82 VAL A C 1
ATOM 648 O O . VAL A 1 82 ? -9.389 -11.257 16.072 1.00 95.94 82 VAL A O 1
ATOM 651 N N . GLU A 1 83 ? -8.349 -13.075 16.862 1.00 93.56 83 GLU A N 1
ATOM 652 C CA . GLU A 1 83 ? -7.498 -13.276 15.684 1.00 93.56 83 GLU A CA 1
ATOM 653 C C . GLU A 1 83 ? -8.279 -13.356 14.363 1.00 93.56 83 GLU A C 1
ATOM 655 O O . GLU A 1 83 ? -7.840 -12.773 13.377 1.00 93.56 83 GLU A O 1
ATOM 660 N N . SER A 1 84 ? -9.471 -13.964 14.363 1.00 94.12 84 SER A N 1
ATOM 661 C CA . SER A 1 84 ? -10.353 -14.043 13.185 1.00 94.12 84 SER A CA 1
ATOM 662 C C . SER A 1 84 ? -10.792 -12.681 12.643 1.00 94.12 84 SER A C 1
ATOM 664 O O . SER A 1 84 ? -11.100 -12.556 11.460 1.00 94.12 84 SER A O 1
ATOM 666 N N . ASP A 1 85 ? -10.795 -11.661 13.499 1.00 96.12 85 ASP A N 1
ATOM 667 C CA . ASP A 1 85 ? -11.301 -10.325 13.192 1.00 96.12 85 ASP A CA 1
ATOM 668 C C . ASP A 1 85 ? -10.152 -9.338 12.934 1.00 96.12 85 ASP A C 1
ATOM 670 O O . ASP A 1 85 ? -10.384 -8.146 12.724 1.00 96.12 85 ASP A O 1
ATOM 674 N N . ARG A 1 86 ? -8.894 -9.799 12.945 1.00 97.38 86 ARG A N 1
ATOM 675 C CA . ARG A 1 86 ? -7.706 -8.970 12.689 1.00 97.38 86 ARG A CA 1
ATOM 676 C C . ARG A 1 86 ? -7.453 -8.811 11.199 1.00 97.38 86 ARG A C 1
ATOM 678 O O . ARG A 1 86 ? -6.447 -9.269 10.668 1.00 97.38 86 ARG A O 1
ATOM 685 N N . ASN A 1 87 ? -8.359 -8.124 10.520 1.00 97.19 87 ASN A N 1
ATOM 686 C CA . ASN A 1 87 ? -8.256 -7.837 9.093 1.00 97.19 87 ASN A CA 1
ATOM 687 C C . ASN A 1 87 ? -8.670 -6.388 8.783 1.00 97.19 87 ASN A C 1
ATOM 689 O O . ASN A 1 87 ? -9.207 -5.670 9.632 1.00 97.19 87 ASN A O 1
ATOM 693 N N . LEU A 1 88 ? -8.405 -5.937 7.552 1.00 96.62 88 LEU A N 1
ATOM 694 C CA . LEU A 1 88 ? -8.762 -4.575 7.133 1.00 96.62 88 LEU A CA 1
ATOM 695 C C . LEU A 1 88 ? -10.273 -4.328 7.084 1.00 96.62 88 LEU A C 1
ATOM 697 O O . LEU A 1 88 ? -10.694 -3.178 7.149 1.00 96.62 88 LEU A O 1
ATOM 701 N N . ILE A 1 89 ? -11.084 -5.381 7.007 1.00 95.75 89 ILE A N 1
ATOM 702 C CA . ILE A 1 89 ? -12.545 -5.283 7.015 1.00 95.75 89 ILE A CA 1
ATOM 703 C C . ILE A 1 89 ? -13.000 -4.696 8.351 1.00 95.75 89 ILE A C 1
ATOM 705 O O . ILE A 1 89 ? -13.669 -3.669 8.376 1.00 95.75 89 ILE A O 1
ATOM 709 N N . THR A 1 90 ? -12.528 -5.269 9.458 1.00 96.94 90 THR A N 1
ATOM 710 C CA . THR A 1 90 ? -12.812 -4.774 10.810 1.00 96.94 90 THR A CA 1
ATOM 711 C C . THR A 1 90 ? -12.286 -3.354 11.031 1.00 96.94 90 THR A C 1
ATOM 713 O O . THR A 1 90 ? -12.923 -2.558 11.720 1.00 96.94 90 THR A O 1
ATOM 716 N N . VAL A 1 91 ? -11.133 -3.012 10.442 1.00 97.44 91 VAL A N 1
ATOM 717 C CA . VAL A 1 91 ? -10.581 -1.644 10.487 1.00 97.44 91 VAL A CA 1
ATOM 718 C C . VAL A 1 91 ? -11.527 -0.658 9.797 1.00 97.44 91 VAL A C 1
ATOM 720 O O . VAL A 1 91 ? -11.841 0.383 10.373 1.00 97.44 91 VAL A O 1
ATOM 723 N N . MET A 1 92 ? -12.013 -0.991 8.597 1.00 95.56 92 MET A N 1
ATOM 724 C CA . MET A 1 92 ? -12.976 -0.169 7.857 1.00 95.56 92 MET A CA 1
ATOM 725 C C . MET A 1 92 ? -14.303 -0.037 8.602 1.00 95.56 92 MET A C 1
ATOM 727 O O . MET A 1 92 ? -14.812 1.072 8.746 1.00 95.56 92 MET A O 1
ATOM 731 N N . ASP A 1 93 ? -14.841 -1.144 9.111 1.00 95.12 93 ASP A N 1
ATOM 732 C CA . ASP A 1 93 ? -16.126 -1.155 9.812 1.00 95.12 93 ASP A CA 1
ATOM 733 C C . ASP A 1 93 ? -16.083 -0.285 11.073 1.00 95.12 93 ASP A C 1
ATOM 735 O O . ASP A 1 93 ? -17.054 0.393 11.397 1.00 95.12 93 ASP A O 1
ATOM 739 N N . LEU A 1 94 ? -14.936 -0.246 11.756 1.00 96.25 94 LEU A N 1
ATOM 740 C CA . LEU A 1 94 ? -14.717 0.611 12.915 1.00 96.25 94 LEU A CA 1
ATOM 741 C C . LEU A 1 94 ? -14.589 2.092 12.523 1.00 96.25 94 LEU A C 1
ATOM 743 O O . LEU A 1 94 ? -15.293 2.925 13.099 1.00 96.25 94 LEU A O 1
ATOM 747 N N . LEU A 1 95 ? -13.749 2.406 11.525 1.00 95.62 95 LEU A N 1
ATOM 748 C CA . LEU A 1 95 ? -13.527 3.769 11.011 1.00 95.62 95 LEU A CA 1
ATOM 749 C C . LEU A 1 95 ? -14.805 4.425 10.484 1.00 95.62 95 LEU A C 1
ATOM 751 O O . LEU A 1 95 ? -15.008 5.622 10.673 1.00 95.62 95 LEU A O 1
ATOM 755 N N . PHE A 1 96 ? -15.651 3.654 9.802 1.00 94.31 96 PHE A N 1
ATOM 756 C CA . PHE A 1 96 ? -16.863 4.154 9.153 1.00 94.31 96 PHE A CA 1
ATOM 757 C C . PHE A 1 96 ? -18.139 3.861 9.953 1.00 94.31 96 PHE A C 1
ATOM 759 O O . PHE A 1 96 ? -19.244 4.067 9.448 1.00 94.31 96 PHE A O 1
ATOM 766 N N . SER A 1 97 ? -18.010 3.406 11.204 1.00 95.00 97 SER A N 1
ATOM 767 C CA . SER A 1 97 ? -19.161 3.185 12.081 1.00 95.00 97 SER A CA 1
ATOM 768 C C . SER A 1 97 ? -19.856 4.501 12.444 1.00 95.00 97 SER A C 1
ATOM 770 O O . SER A 1 97 ? -19.217 5.517 12.713 1.00 95.00 97 SER A O 1
ATOM 772 N N . ALA A 1 98 ? -21.188 4.472 12.557 1.00 92.44 98 ALA A N 1
ATOM 773 C CA . ALA A 1 98 ? -21.961 5.623 13.038 1.00 92.44 98 ALA A CA 1
ATOM 774 C C . ALA A 1 98 ? -21.590 6.033 14.480 1.00 92.44 98 ALA A C 1
ATOM 776 O O . ALA A 1 98 ? -21.820 7.166 14.890 1.00 92.44 98 ALA A O 1
ATOM 777 N N . SER A 1 99 ? -21.006 5.113 15.253 1.00 93.44 99 SER A N 1
ATOM 778 C CA . SER A 1 99 ? -20.548 5.336 16.624 1.00 93.44 99 SER A CA 1
ATOM 779 C C . SER A 1 99 ? -19.084 5.767 16.727 1.00 93.44 99 SER A C 1
ATOM 781 O O . SER A 1 99 ? -18.582 5.855 17.847 1.00 93.44 99 SER A O 1
ATOM 783 N N . PHE A 1 100 ? -18.392 6.022 15.611 1.00 94.12 100 PHE A N 1
ATOM 784 C CA . PHE A 1 100 ? -16.945 6.247 15.620 1.00 94.12 100 PHE A CA 1
ATOM 785 C C . PHE A 1 100 ? -16.532 7.389 16.555 1.00 94.12 100 PHE A C 1
ATOM 787 O O . PHE A 1 100 ? -15.583 7.249 17.313 1.00 94.12 100 PHE A O 1
ATOM 794 N N . GLU A 1 101 ? -17.298 8.477 16.614 1.00 93.69 101 GLU A N 1
ATOM 795 C CA . GLU A 1 101 ? -17.021 9.585 17.535 1.00 93.69 101 GLU A CA 1
ATOM 796 C C . GLU A 1 101 ? -17.072 9.179 19.014 1.00 93.69 101 GLU A C 1
ATOM 798 O O . GLU A 1 101 ? -16.178 9.530 19.785 1.00 93.69 101 GLU A O 1
ATOM 803 N N . LYS A 1 102 ? -18.063 8.366 19.401 1.00 96.00 102 LYS A N 1
ATOM 804 C CA . LYS A 1 102 ? -18.146 7.806 20.756 1.00 96.00 102 LYS A CA 1
ATOM 805 C C . LYS A 1 102 ? -16.946 6.901 21.041 1.00 96.00 102 LYS A C 1
ATOM 807 O O . LYS A 1 102 ? -16.377 6.972 22.127 1.00 96.00 102 LYS A O 1
ATOM 812 N N . THR A 1 103 ? -16.547 6.088 20.063 1.00 96.44 103 THR A N 1
ATOM 813 C CA . THR A 1 103 ? -15.348 5.246 20.149 1.00 96.44 103 THR A CA 1
ATOM 814 C C . THR A 1 103 ? -14.085 6.085 20.351 1.00 96.44 103 THR A C 1
ATOM 816 O O . THR A 1 103 ? -13.266 5.749 21.200 1.00 96.44 103 THR A O 1
ATOM 819 N N . LEU A 1 104 ? -13.937 7.209 19.642 1.00 96.88 104 LEU A N 1
ATOM 820 C CA . LEU A 1 104 ? -12.809 8.121 19.838 1.00 96.88 104 LEU A CA 1
ATOM 821 C C . LEU A 1 104 ? -12.799 8.713 21.251 1.00 96.88 104 LEU A C 1
ATOM 823 O O . LEU A 1 104 ? -11.739 8.787 21.869 1.00 96.88 104 LEU A O 1
ATOM 827 N N . THR A 1 105 ? -13.959 9.118 21.780 1.00 97.38 105 THR A N 1
ATOM 828 C CA . THR A 1 105 ? -14.045 9.626 23.160 1.00 97.38 105 THR A CA 1
ATOM 829 C C . THR A 1 105 ? -13.586 8.570 24.160 1.00 97.38 105 THR A C 1
ATOM 831 O O . THR A 1 105 ? -12.756 8.866 25.014 1.00 97.38 105 THR A O 1
ATOM 834 N N . GLU A 1 106 ? -14.062 7.333 24.012 1.00 97.31 106 GLU A N 1
ATOM 835 C CA . GLU A 1 106 ? -13.678 6.209 24.870 1.00 97.31 106 GLU A CA 1
ATOM 836 C C . GLU A 1 106 ? -12.164 5.944 24.820 1.00 97.31 106 GLU A C 1
ATOM 838 O O . GLU A 1 106 ? -11.517 5.806 25.859 1.00 97.31 106 GLU A O 1
ATOM 843 N N . TRP A 1 107 ? -11.567 5.947 23.625 1.00 97.50 107 TRP A N 1
ATOM 844 C CA . TRP A 1 107 ? -10.124 5.754 23.469 1.00 97.50 107 TRP A CA 1
ATOM 845 C C . TRP A 1 107 ? -9.319 6.869 24.121 1.00 97.50 107 TRP A C 1
ATOM 847 O O . TRP A 1 107 ? -8.330 6.590 24.796 1.00 97.50 107 TRP A O 1
ATOM 857 N N . ALA A 1 108 ? -9.742 8.122 23.942 1.00 97.44 108 ALA A N 1
ATOM 858 C CA . ALA A 1 108 ? -9.063 9.280 24.509 1.00 97.44 108 ALA A CA 1
ATOM 859 C C . ALA A 1 108 ? -9.065 9.268 26.049 1.00 97.44 108 ALA A C 1
ATOM 861 O O . ALA A 1 108 ? -8.106 9.739 26.659 1.00 97.44 108 ALA A O 1
ATOM 862 N N . THR A 1 109 ? -10.110 8.720 26.679 1.00 97.25 109 THR A N 1
ATOM 863 C CA . THR A 1 109 ? -10.248 8.674 28.145 1.00 97.25 109 THR A CA 1
ATOM 864 C C . THR A 1 109 ? -9.672 7.421 28.800 1.00 97.25 109 THR A C 1
ATOM 866 O O . THR A 1 109 ? -9.526 7.407 30.020 1.00 97.25 109 THR A O 1
ATOM 869 N N . SER A 1 110 ? -9.347 6.386 28.022 1.00 96.69 110 SER A N 1
ATOM 870 C CA . SER A 1 110 ? -8.931 5.074 28.542 1.00 96.69 110 SER A CA 1
ATOM 871 C C . SER A 1 110 ? -7.633 4.558 27.894 1.00 96.69 110 SER A C 1
ATOM 873 O O . SER A 1 110 ? -7.618 3.483 27.278 1.00 96.69 110 SER A O 1
ATOM 875 N N . PRO A 1 111 ? -6.509 5.300 27.990 1.00 96.00 111 PRO A N 1
ATOM 876 C CA . PRO A 1 111 ? -5.232 4.914 27.383 1.00 96.00 111 PRO A CA 1
ATOM 877 C C . PRO A 1 111 ? -4.669 3.587 27.915 1.00 96.00 111 PRO A C 1
ATOM 879 O O . PRO A 1 111 ? -3.981 2.880 27.183 1.00 96.00 111 PRO A O 1
ATOM 882 N N . GLU A 1 112 ? -4.971 3.203 29.154 1.00 95.31 112 GLU A N 1
ATOM 883 C CA . GLU A 1 112 ? -4.634 1.891 29.722 1.00 95.31 112 GLU A CA 1
ATOM 884 C C . GLU A 1 112 ? -5.373 0.737 29.022 1.00 95.31 112 GLU A C 1
ATOM 886 O O . GLU A 1 112 ? -4.861 -0.382 28.920 1.00 95.31 112 GLU A O 1
ATOM 891 N N . THR A 1 113 ? -6.557 1.029 28.480 1.00 94.94 113 THR A N 1
ATOM 892 C CA . THR A 1 113 ? -7.426 0.062 27.809 1.00 94.94 113 THR A CA 1
ATOM 893 C C . THR A 1 113 ? -7.229 0.036 26.300 1.00 94.94 113 THR A C 1
ATOM 895 O O . THR A 1 113 ? -7.455 -1.001 25.699 1.00 94.94 113 THR A O 1
ATOM 898 N N . PHE A 1 114 ? -6.784 1.108 25.649 1.00 95.06 114 PHE A N 1
ATOM 899 C CA . PHE A 1 114 ? -6.630 1.117 24.181 1.00 95.06 114 PHE A CA 1
ATOM 900 C C . PHE A 1 114 ? -5.198 1.351 23.708 1.00 95.06 114 PHE A C 1
ATOM 902 O O . PHE A 1 114 ? -4.898 1.102 22.546 1.00 95.06 114 PHE A O 1
ATOM 909 N N . GLY A 1 115 ? -4.299 1.735 24.610 1.00 94.81 115 GLY A N 1
ATOM 910 C CA . GLY A 1 115 ? -2.941 2.150 24.286 1.00 94.81 115 GLY A CA 1
ATOM 911 C C . GLY A 1 115 ? -2.829 3.668 24.167 1.00 94.81 115 GLY A C 1
ATOM 912 O O . GLY A 1 115 ? -3.774 4.377 23.814 1.00 94.81 115 GLY A O 1
ATOM 913 N N . THR A 1 116 ? -1.631 4.180 24.442 1.00 96.06 116 THR A N 1
ATOM 914 C CA . THR A 1 116 ? -1.352 5.622 24.438 1.00 96.06 116 THR A CA 1
ATOM 915 C C . THR A 1 116 ? -1.422 6.228 23.037 1.00 96.06 116 THR A C 1
ATOM 917 O O . THR A 1 116 ? -1.871 7.361 22.887 1.00 96.06 116 THR A O 1
ATOM 920 N N . ARG A 1 117 ? -1.023 5.477 22.001 1.00 95.69 117 ARG A N 1
ATOM 921 C CA . ARG A 1 117 ? -1.077 5.916 20.600 1.00 95.69 117 ARG A CA 1
ATOM 922 C C . ARG A 1 117 ? -2.521 6.067 20.100 1.00 95.69 117 ARG A C 1
ATOM 924 O O . ARG A 1 117 ? -2.837 7.160 19.626 1.00 95.69 117 ARG A O 1
ATOM 931 N N . PRO A 1 118 ? -3.417 5.067 20.251 1.00 97.75 118 PRO A N 1
ATOM 932 C CA . PRO A 1 118 ? -4.827 5.247 19.914 1.00 97.75 118 PRO A CA 1
ATOM 933 C C . PRO A 1 118 ? -5.508 6.370 20.692 1.00 97.75 118 PRO A C 1
ATOM 935 O O . PRO A 1 118 ? -6.209 7.178 20.086 1.00 97.75 118 PRO A O 1
ATOM 938 N N . ALA A 1 119 ? -5.237 6.487 21.996 1.00 98.00 119 ALA A N 1
ATOM 939 C CA . ALA A 1 119 ? -5.770 7.570 22.819 1.00 98.00 119 ALA A CA 1
ATOM 940 C C . ALA A 1 119 ? -5.329 8.958 22.319 1.00 98.00 119 ALA A C 1
ATOM 942 O O . ALA A 1 119 ? -6.153 9.860 22.170 1.00 98.00 119 ALA A O 1
ATOM 943 N N . ALA A 1 120 ? -4.043 9.127 21.994 1.00 97.31 120 ALA A N 1
ATOM 944 C CA . ALA A 1 120 ? -3.506 10.387 21.485 1.00 97.31 120 ALA A CA 1
ATOM 945 C C . ALA A 1 120 ? -4.055 10.743 20.093 1.00 97.31 120 ALA A C 1
ATOM 947 O O . ALA A 1 120 ? -4.405 11.900 19.844 1.00 97.31 120 ALA A O 1
ATOM 948 N N . ALA A 1 121 ? -4.163 9.761 19.193 1.00 97.12 121 ALA A N 1
ATOM 949 C CA . ALA A 1 121 ? -4.749 9.960 17.869 1.00 97.12 121 ALA A CA 1
ATOM 950 C C . ALA A 1 121 ? -6.227 10.369 17.973 1.00 97.12 121 ALA A C 1
ATOM 952 O O . ALA A 1 121 ? -6.660 11.302 17.294 1.00 97.12 121 ALA A O 1
ATOM 953 N N . ALA A 1 122 ? -6.978 9.726 18.871 1.00 97.31 122 ALA A N 1
ATOM 954 C CA . ALA A 1 122 ? -8.370 10.053 19.131 1.00 97.31 122 ALA A CA 1
ATOM 955 C C . ALA A 1 122 ? -8.544 11.460 19.715 1.00 97.31 122 ALA A C 1
ATOM 957 O O . ALA A 1 122 ? -9.309 12.252 19.167 1.00 97.31 122 ALA A O 1
ATOM 958 N N . ALA A 1 123 ? -7.776 11.813 20.750 1.00 96.81 123 ALA A N 1
ATOM 959 C CA . ALA A 1 123 ? -7.792 13.153 21.335 1.00 96.81 123 ALA A CA 1
ATOM 960 C C . ALA A 1 123 ? -7.449 14.236 20.298 1.00 96.81 123 ALA A C 1
ATOM 962 O O . ALA A 1 123 ? -8.098 15.278 20.239 1.00 96.81 123 ALA A O 1
ATOM 963 N N . THR A 1 124 ? -6.470 13.967 19.430 1.00 95.81 124 THR A N 1
ATOM 964 C CA . THR A 1 124 ? -6.064 14.884 18.356 1.00 95.81 124 THR A CA 1
ATOM 965 C C . THR A 1 124 ? -7.185 15.111 17.340 1.00 95.81 124 THR A C 1
ATOM 967 O O . THR A 1 124 ? -7.395 16.245 16.907 1.00 95.81 124 THR A O 1
ATOM 970 N N . LEU A 1 125 ? -7.905 14.055 16.944 1.00 94.94 125 LEU A N 1
ATOM 971 C CA . LEU A 1 125 ? -9.016 14.175 15.998 1.00 94.94 125 LEU A CA 1
ATOM 972 C C . LEU A 1 125 ? -10.231 14.872 16.628 1.00 94.94 125 LEU A C 1
ATOM 974 O O . LEU A 1 125 ? -10.855 15.695 15.965 1.00 94.94 125 LEU A O 1
ATOM 978 N N . LEU A 1 126 ? -10.527 14.600 17.904 1.00 95.25 126 LEU A N 1
ATOM 979 C CA . LEU A 1 126 ? -11.600 15.265 18.656 1.00 95.25 126 LEU A CA 1
ATOM 980 C C . LEU A 1 126 ? -11.321 16.757 18.888 1.00 95.25 126 LEU A C 1
ATOM 982 O O . LEU A 1 126 ? -12.242 17.565 18.858 1.00 95.25 126 LEU A O 1
ATOM 986 N N . ALA A 1 127 ? -10.056 17.136 19.089 1.00 94.75 127 ALA A N 1
ATOM 987 C CA . ALA A 1 127 ? -9.650 18.532 19.250 1.00 94.75 127 ALA A CA 1
ATOM 988 C C . ALA A 1 127 ? -9.588 19.312 17.921 1.00 94.75 127 ALA A C 1
ATOM 990 O O . ALA A 1 127 ? -9.425 20.535 17.925 1.00 94.75 127 ALA A O 1
ATOM 991 N N . ALA A 1 128 ? -9.669 18.634 16.772 1.00 93.81 128 ALA A N 1
ATOM 992 C CA . ALA A 1 128 ? -9.649 19.290 15.473 1.00 93.81 128 ALA A CA 1
ATOM 993 C C . ALA A 1 128 ? -10.992 19.984 15.190 1.00 93.81 128 ALA A C 1
ATOM 995 O O . ALA A 1 128 ? -12.053 19.382 15.325 1.00 93.81 128 ALA A O 1
ATOM 996 N N . GLY A 1 129 ? -10.950 21.236 14.723 1.00 93.00 129 GLY A N 1
ATOM 997 C CA . GLY A 1 129 ? -12.155 21.928 14.253 1.00 93.00 129 GLY A CA 1
ATOM 998 C C . GLY A 1 129 ? -12.810 21.219 13.058 1.00 93.00 129 GLY A C 1
ATOM 999 O O . GLY A 1 129 ? -12.133 20.514 12.306 1.00 93.00 129 GLY A O 1
ATOM 1000 N N . GLU A 1 130 ? -14.109 21.451 12.848 1.00 91.88 130 GLU A N 1
ATOM 1001 C CA . GLU A 1 130 ? -14.955 20.719 11.885 1.00 91.88 130 GLU A CA 1
ATOM 1002 C C . GLU A 1 130 ? -14.346 20.607 10.480 1.00 91.88 130 GLU A C 1
ATOM 1004 O O . GLU A 1 130 ? -14.232 19.509 9.940 1.00 91.88 130 GLU A O 1
ATOM 1009 N N . ASN A 1 131 ? -13.856 21.716 9.915 1.00 92.00 131 ASN A N 1
ATOM 1010 C CA . ASN A 1 131 ? -13.233 21.722 8.584 1.00 92.00 131 ASN A CA 1
ATOM 1011 C C . ASN A 1 131 ? -12.002 20.806 8.505 1.00 92.00 131 ASN A C 1
ATOM 1013 O O . ASN A 1 13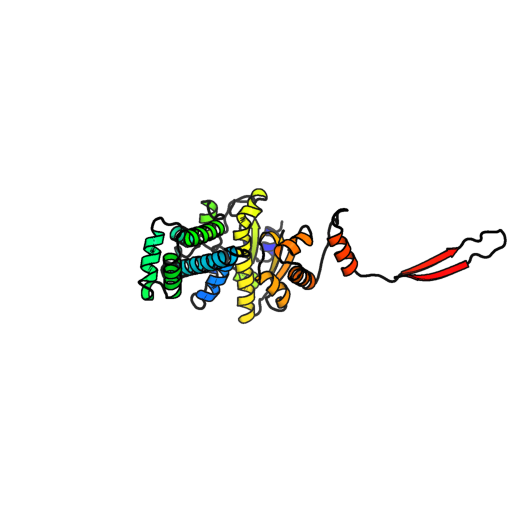1 ? -11.798 20.095 7.521 1.00 92.00 131 ASN A O 1
ATOM 1017 N N . LYS A 1 132 ? -11.170 20.813 9.553 1.00 92.62 132 LYS A N 1
ATOM 1018 C CA . LYS A 1 132 ? -9.958 19.992 9.628 1.00 92.62 132 LYS A CA 1
ATOM 1019 C C . LYS A 1 132 ? -10.318 18.519 9.795 1.00 92.62 132 LYS A C 1
ATOM 1021 O O . LYS A 1 132 ? -9.736 17.679 9.114 1.00 92.62 132 LYS A O 1
ATOM 1026 N N . ARG A 1 133 ? -11.297 18.210 10.648 1.00 93.19 133 ARG A N 1
ATOM 1027 C CA . ARG A 1 133 ? -11.816 16.850 10.828 1.00 93.19 133 ARG A CA 1
ATOM 1028 C C . ARG A 1 133 ? -12.413 16.301 9.531 1.00 93.19 133 ARG A C 1
ATOM 1030 O O . ARG A 1 133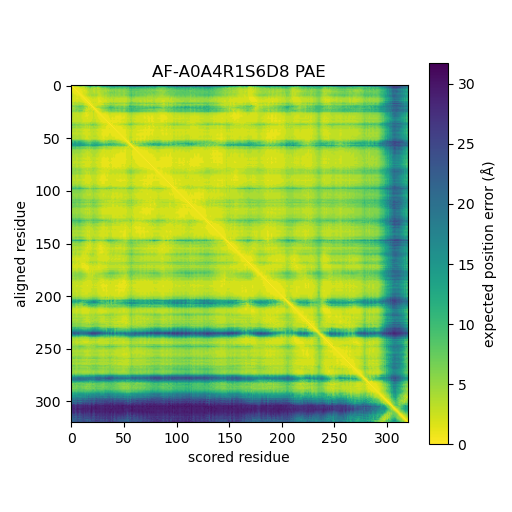 ? -12.021 15.217 9.110 1.00 93.19 133 ARG A O 1
ATOM 1037 N N . GLY A 1 134 ? -13.244 17.079 8.837 1.00 93.31 134 GLY A N 1
ATOM 1038 C CA . GLY A 1 134 ? -13.820 16.695 7.544 1.00 93.31 134 GLY A CA 1
ATOM 1039 C C . GLY A 1 134 ? -12.768 16.424 6.461 1.00 93.31 134 GLY A C 1
ATOM 1040 O O . GLY A 1 134 ? -12.902 15.472 5.688 1.00 93.31 134 GLY A O 1
ATOM 1041 N N . ALA A 1 135 ? -11.677 17.199 6.431 1.00 94.12 135 ALA A N 1
ATOM 1042 C CA . ALA A 1 135 ? -10.554 16.946 5.526 1.00 94.12 135 ALA A CA 1
ATOM 1043 C C . ALA A 1 135 ? -9.845 15.615 5.841 1.00 94.12 135 ALA A C 1
ATOM 1045 O O . ALA A 1 135 ? -9.597 14.824 4.933 1.00 94.12 135 ALA A O 1
ATOM 1046 N N . ILE A 1 136 ? -9.585 15.328 7.122 1.00 94.44 136 ILE A N 1
ATOM 1047 C CA . ILE A 1 136 ? -8.970 14.062 7.559 1.00 94.44 136 ILE A CA 1
ATOM 1048 C C . ILE A 1 136 ? -9.874 12.875 7.214 1.00 94.44 136 ILE A C 1
ATOM 1050 O O . ILE A 1 136 ? -9.405 11.899 6.631 1.00 94.44 136 ILE A O 1
ATOM 1054 N N . GLU A 1 137 ? -11.171 12.962 7.518 1.00 94.12 137 GLU A N 1
ATOM 1055 C CA . GLU A 1 137 ? -12.150 11.918 7.195 1.00 94.12 137 GLU A CA 1
ATOM 1056 C C . GLU A 1 137 ? -12.233 11.662 5.685 1.00 94.12 137 GLU A C 1
ATOM 1058 O O . GLU A 1 137 ? -12.337 10.514 5.253 1.00 94.12 137 GLU A O 1
ATOM 1063 N N . THR A 1 138 ? -12.131 12.711 4.866 1.00 94.62 138 THR A N 1
ATOM 1064 C CA . THR A 1 138 ? -12.082 12.582 3.403 1.00 94.62 138 THR A CA 1
ATOM 1065 C C . THR A 1 138 ? -10.836 11.822 2.952 1.00 94.62 138 THR A C 1
ATOM 1067 O O . THR A 1 138 ? -10.929 10.934 2.105 1.00 94.62 138 THR A O 1
ATOM 1070 N N . THR A 1 139 ? -9.673 12.116 3.535 1.00 95.50 139 THR A N 1
ATOM 1071 C CA . THR A 1 139 ? -8.432 11.394 3.229 1.00 95.50 139 THR A CA 1
ATOM 1072 C C . THR A 1 139 ? -8.492 9.932 3.675 1.00 95.50 139 THR A C 1
ATOM 1074 O O . THR A 1 139 ? -8.056 9.055 2.930 1.00 95.50 139 THR A O 1
ATOM 1077 N N . ILE A 1 140 ? -9.093 9.640 4.835 1.00 96.19 140 ILE A N 1
ATOM 1078 C CA . ILE A 1 140 ? -9.330 8.261 5.294 1.00 96.19 140 ILE A CA 1
ATOM 1079 C C . ILE A 1 140 ? -10.258 7.519 4.324 1.00 96.19 140 ILE A C 1
ATOM 1081 O O . ILE A 1 140 ? -9.947 6.397 3.935 1.00 96.19 140 ILE A O 1
ATOM 1085 N N . LYS A 1 141 ? -11.361 8.138 3.877 1.00 94.50 141 LYS A N 1
ATOM 1086 C CA . LYS A 1 141 ? -12.273 7.539 2.883 1.00 94.50 141 LYS A CA 1
ATOM 1087 C C . LYS A 1 141 ? -11.524 7.167 1.601 1.00 94.50 141 LYS A C 1
ATOM 1089 O O . LYS A 1 141 ? -11.536 6.004 1.211 1.00 94.50 141 LYS A O 1
ATOM 1094 N N . LYS A 1 142 ? -10.748 8.098 1.032 1.00 93.44 142 LYS A N 1
ATOM 1095 C CA . LYS A 1 142 ? -9.915 7.837 -0.159 1.00 93.44 142 LYS A CA 1
ATOM 1096 C C . LYS A 1 142 ? -8.957 6.648 0.015 1.00 93.44 142 LYS A C 1
ATOM 1098 O O . LYS A 1 142 ? -8.704 5.932 -0.949 1.00 93.44 142 LYS A O 1
ATOM 1103 N N . ALA A 1 143 ? -8.430 6.423 1.222 1.00 95.25 143 ALA A N 1
ATOM 1104 C CA . ALA A 1 143 ? -7.521 5.310 1.511 1.00 95.25 143 ALA A CA 1
ATOM 1105 C C . ALA A 1 143 ? -8.202 3.925 1.462 1.00 95.25 143 ALA A C 1
ATOM 1107 O O . ALA A 1 143 ? -7.523 2.916 1.269 1.00 95.25 143 ALA A O 1
ATOM 1108 N N . PHE A 1 144 ? -9.531 3.866 1.602 1.00 94.69 144 PHE A N 1
ATOM 1109 C CA . PHE A 1 144 ? -10.317 2.625 1.616 1.00 94.69 144 PHE A CA 1
ATOM 1110 C C . PHE A 1 144 ? -11.373 2.533 0.506 1.00 94.69 144 PHE A C 1
ATOM 1112 O O . PHE A 1 144 ? -12.027 1.501 0.379 1.00 94.69 144 PHE A O 1
ATOM 1119 N N . ASP A 1 145 ? -11.523 3.558 -0.338 1.00 91.00 145 ASP A N 1
ATOM 1120 C CA . ASP A 1 145 ? -12.517 3.588 -1.422 1.00 91.00 145 ASP A CA 1
ATOM 1121 C C . ASP A 1 145 ? -12.406 2.407 -2.397 1.00 91.00 145 ASP A C 1
ATOM 1123 O O . ASP A 1 145 ? -13.405 1.990 -2.982 1.00 91.00 145 ASP A O 1
ATOM 1127 N N . TRP A 1 146 ? -11.211 1.831 -2.527 1.00 90.94 146 TRP A N 1
ATOM 1128 C CA . TRP A 1 146 ? -10.963 0.652 -3.350 1.00 90.94 146 TRP A CA 1
ATOM 1129 C C . TRP A 1 146 ? -11.618 -0.621 -2.800 1.00 90.94 146 TRP A C 1
ATOM 1131 O O . TRP A 1 146 ? -11.902 -1.504 -3.596 1.00 90.94 146 TRP A O 1
ATOM 1141 N N . ALA A 1 147 ? -11.883 -0.723 -1.490 1.00 89.88 147 ALA A N 1
ATOM 1142 C CA . ALA A 1 147 ? -12.286 -1.945 -0.777 1.00 89.88 147 ALA A CA 1
ATOM 1143 C C . ALA A 1 147 ? -13.801 -2.038 -0.488 1.00 89.88 147 ALA A C 1
ATOM 1145 O O . ALA A 1 147 ? -14.224 -2.615 0.515 1.00 89.88 147 ALA A O 1
ATOM 1146 N N . ARG A 1 148 ? -14.635 -1.444 -1.350 1.00 76.69 148 ARG A N 1
ATOM 1147 C CA . ARG A 1 148 ? -16.086 -1.304 -1.116 1.00 76.69 148 ARG A CA 1
ATOM 1148 C C . ARG A 1 148 ? -16.929 -2.526 -1.484 1.00 76.69 148 ARG A C 1
ATOM 1150 O O . ARG A 1 148 ? -18.064 -2.608 -1.027 1.00 76.69 148 ARG A O 1
ATOM 1157 N N . SER A 1 149 ? -16.421 -3.432 -2.318 1.00 85.69 149 SER A N 1
ATOM 1158 C CA . SER A 1 149 ? -17.200 -4.578 -2.804 1.00 85.69 149 SER A CA 1
ATOM 1159 C C . SER A 1 149 ? -17.129 -5.770 -1.844 1.00 85.69 149 SER A C 1
ATOM 1161 O O . SER A 1 149 ? -16.113 -5.980 -1.174 1.00 85.69 149 SER A O 1
ATOM 1163 N N . ASP A 1 150 ? -18.192 -6.575 -1.786 1.00 85.94 150 ASP A N 1
ATOM 1164 C CA . ASP A 1 150 ? -18.240 -7.765 -0.927 1.00 85.94 150 ASP A CA 1
ATOM 1165 C C . ASP A 1 150 ? -17.200 -8.815 -1.343 1.00 85.94 150 ASP A C 1
ATOM 1167 O O . ASP A 1 150 ? -16.629 -9.510 -0.498 1.00 85.94 150 ASP A O 1
ATOM 1171 N N . GLU A 1 151 ? -16.880 -8.886 -2.636 1.00 86.31 151 GLU A N 1
ATOM 1172 C CA . GLU A 1 151 ? -15.824 -9.743 -3.174 1.00 86.31 151 GLU A CA 1
ATOM 1173 C C . GLU A 1 151 ? -14.454 -9.347 -2.615 1.00 86.31 151 GLU A C 1
ATOM 1175 O O . GLU A 1 151 ? -13.688 -10.207 -2.171 1.00 86.31 151 GLU A O 1
ATOM 1180 N N . LEU A 1 152 ? -14.160 -8.042 -2.565 1.00 87.75 152 LEU A N 1
ATOM 1181 C CA . LEU A 1 152 ? -12.928 -7.521 -1.977 1.00 87.75 152 LEU A CA 1
ATOM 1182 C C . LEU A 1 152 ? -12.885 -7.725 -0.465 1.00 87.75 152 LEU A C 1
ATOM 1184 O O . LEU A 1 152 ? -11.839 -8.090 0.070 1.00 87.75 152 LEU A O 1
ATOM 1188 N N . ARG A 1 153 ? -14.015 -7.565 0.230 1.00 90.31 153 ARG A N 1
ATOM 1189 C CA . ARG A 1 153 ? -14.100 -7.883 1.662 1.00 90.31 153 ARG A CA 1
ATOM 1190 C C . ARG A 1 153 ? -13.787 -9.361 1.897 1.00 90.31 153 ARG A C 1
ATOM 1192 O O . ARG A 1 153 ? -12.907 -9.668 2.693 1.00 90.31 153 ARG A O 1
ATOM 1199 N N . SER A 1 154 ? -14.396 -10.283 1.150 1.00 90.19 154 SER A N 1
ATOM 1200 C CA . SER A 1 154 ? -14.076 -11.716 1.246 1.00 90.19 154 SER A CA 1
ATOM 1201 C C . SER A 1 154 ? -12.591 -11.998 0.977 1.00 90.19 154 SER A C 1
ATOM 1203 O O . SER A 1 154 ? -11.942 -12.730 1.731 1.00 90.19 154 SER A O 1
ATOM 1205 N N . PHE A 1 155 ? -12.025 -11.354 -0.044 1.00 93.62 155 PHE A N 1
ATOM 1206 C CA . PHE A 1 155 ? -10.615 -11.457 -0.412 1.00 93.62 155 PHE A CA 1
ATOM 1207 C C . PHE A 1 155 ? -9.649 -10.983 0.693 1.00 93.62 155 PHE A C 1
ATOM 1209 O O . PHE A 1 155 ? -8.586 -11.580 0.856 1.00 93.62 155 PHE A O 1
ATOM 1216 N N . LEU A 1 156 ? -10.019 -9.969 1.482 1.00 95.19 156 LEU A N 1
ATOM 1217 C CA . LEU A 1 156 ? -9.179 -9.394 2.545 1.00 95.19 156 LEU A CA 1
ATOM 1218 C C . LEU A 1 156 ? -9.256 -10.125 3.896 1.00 95.19 156 LEU A C 1
ATOM 1220 O O . LEU A 1 156 ? -8.565 -9.748 4.841 1.00 95.19 156 LEU A O 1
ATOM 1224 N N . SER A 1 157 ? -10.106 -11.146 4.015 1.00 94.19 157 SER A N 1
ATOM 1225 C CA . SER A 1 157 ? -10.438 -11.764 5.308 1.00 94.19 157 SER A CA 1
ATOM 1226 C C . SER A 1 157 ? -9.311 -12.589 5.943 1.00 94.19 157 SER A C 1
ATOM 1228 O O . SER A 1 157 ? -9.260 -12.700 7.164 1.00 94.19 157 SER A O 1
ATOM 1230 N N . ALA A 1 158 ? -8.417 -13.171 5.139 1.00 94.56 158 ALA A N 1
ATOM 1231 C CA . ALA A 1 158 ? -7.298 -14.004 5.592 1.00 94.56 158 ALA A CA 1
ATOM 1232 C C . ALA A 1 158 ? -6.223 -14.094 4.498 1.00 94.56 158 ALA A C 1
ATOM 1234 O O . ALA A 1 158 ? -6.518 -13.808 3.343 1.00 94.56 158 ALA A O 1
ATOM 1235 N N . SER A 1 159 ? -5.011 -14.560 4.804 1.00 96.00 159 SER A N 1
ATOM 1236 C CA . SER A 1 159 ? -4.016 -14.877 3.766 1.00 96.00 159 SER A CA 1
ATOM 1237 C C . SER A 1 159 ? -3.982 -16.362 3.416 1.00 96.00 159 SER A C 1
ATOM 1239 O O . SER A 1 159 ? -3.874 -17.220 4.288 1.00 96.00 159 SER A O 1
ATOM 1241 N N . THR A 1 160 ? -3.982 -16.681 2.120 1.00 94.81 160 THR A N 1
ATOM 1242 C CA . THR A 1 160 ? -3.749 -18.059 1.642 1.00 94.81 160 THR A CA 1
ATOM 1243 C C . THR A 1 160 ? -2.261 -18.439 1.659 1.00 94.81 160 THR A C 1
ATOM 1245 O O . THR A 1 160 ? -1.907 -19.618 1.665 1.00 94.81 160 THR A O 1
ATOM 1248 N N . CYS A 1 161 ? -1.363 -17.452 1.666 1.00 93.38 161 CYS A N 1
ATOM 1249 C CA . CYS A 1 161 ? 0.080 -17.663 1.691 1.00 93.38 161 CYS A CA 1
ATOM 1250 C C . CYS A 1 161 ? 0.776 -16.561 2.491 1.00 93.38 161 CYS A C 1
ATOM 1252 O O . CYS A 1 161 ? 0.467 -15.383 2.330 1.00 93.38 161 CYS A O 1
ATOM 1254 N N . SER A 1 162 ? 1.774 -16.940 3.292 1.00 93.06 162 SER A N 1
ATOM 1255 C CA . SER A 1 162 ? 2.674 -15.977 3.930 1.00 93.06 162 SER A CA 1
ATOM 1256 C C . SER A 1 162 ? 3.576 -15.308 2.891 1.00 93.06 162 SER A C 1
ATOM 1258 O O . SER A 1 162 ? 4.135 -15.984 2.024 1.00 93.06 162 SER A O 1
ATOM 1260 N N . LEU A 1 163 ? 3.783 -13.994 3.010 1.00 93.12 163 LEU A N 1
ATOM 1261 C CA . LEU A 1 163 ? 4.722 -13.254 2.159 1.00 93.12 163 LEU A CA 1
ATOM 1262 C C . LEU A 1 163 ? 6.179 -13.704 2.350 1.00 93.12 163 LEU A C 1
ATOM 1264 O O . LEU A 1 163 ? 6.987 -13.554 1.436 1.00 93.12 163 LEU A O 1
ATOM 1268 N N . GLU A 1 164 ? 6.525 -14.313 3.488 1.00 91.88 164 GLU A N 1
ATOM 1269 C CA . GLU A 1 164 ? 7.864 -14.882 3.701 1.00 91.88 164 GLU A CA 1
ATOM 1270 C C . GLU A 1 164 ? 8.186 -15.996 2.698 1.00 91.88 164 GLU A C 1
ATOM 1272 O O . GLU A 1 164 ? 9.338 -16.144 2.286 1.00 91.88 164 GLU A O 1
ATOM 1277 N N . ASN A 1 165 ? 7.169 -16.729 2.230 1.00 93.75 165 ASN A N 1
ATOM 1278 C CA . ASN A 1 165 ? 7.349 -17.794 1.246 1.00 93.75 165 ASN A CA 1
ATOM 1279 C C . ASN A 1 165 ? 7.907 -17.275 -0.089 1.00 93.75 165 ASN A C 1
ATOM 1281 O O . ASN A 1 165 ? 8.542 -18.048 -0.813 1.00 93.75 165 ASN A O 1
ATOM 1285 N N . LEU A 1 166 ? 7.720 -15.987 -0.409 1.00 93.06 166 LEU A N 1
ATOM 1286 C CA . LEU A 1 166 ? 8.328 -15.356 -1.585 1.00 93.06 166 LEU A CA 1
ATOM 1287 C C . LEU A 1 166 ? 9.861 -15.378 -1.467 1.00 93.06 166 LEU A C 1
ATOM 1289 O O . LEU A 1 166 ? 10.551 -15.887 -2.351 1.00 93.06 166 LEU A O 1
ATOM 1293 N N . PHE A 1 167 ? 10.381 -14.933 -0.321 1.00 91.19 167 PHE A N 1
ATOM 1294 C CA . PHE A 1 167 ? 11.816 -14.822 -0.024 1.00 91.19 167 PHE A CA 1
ATOM 1295 C C . PHE A 1 167 ? 12.479 -16.162 0.331 1.00 91.19 167 PHE A C 1
ATOM 1297 O O . PHE A 1 167 ? 13.699 -16.326 0.237 1.00 91.19 167 PHE A O 1
ATOM 1304 N N . GLU A 1 168 ? 11.680 -17.162 0.707 1.00 91.12 168 GLU A N 1
ATOM 1305 C CA . GLU A 1 168 ? 12.130 -18.548 0.864 1.00 91.12 168 GLU A CA 1
ATOM 1306 C C . GLU A 1 168 ? 12.145 -19.324 -0.461 1.00 91.12 168 GLU A C 1
ATOM 1308 O O . GLU A 1 168 ? 12.598 -20.471 -0.507 1.00 91.12 168 GLU A O 1
ATOM 1313 N N . GLY A 1 169 ? 11.666 -18.712 -1.549 1.00 90.25 169 GLY A N 1
ATOM 1314 C CA . GLY A 1 169 ? 11.571 -19.340 -2.860 1.00 90.25 169 GLY A CA 1
ATOM 1315 C C . GLY A 1 169 ? 10.538 -20.470 -2.923 1.00 90.25 169 GLY A C 1
ATOM 1316 O O . GLY A 1 169 ? 10.699 -21.380 -3.739 1.00 90.25 169 GLY A O 1
ATOM 1317 N N . ARG A 1 170 ? 9.516 -20.411 -2.064 1.00 93.44 170 ARG A N 1
ATOM 1318 C CA . ARG A 1 170 ? 8.426 -21.389 -1.941 1.00 93.44 170 ARG A CA 1
ATOM 1319 C C . ARG A 1 170 ? 7.147 -20.950 -2.648 1.00 93.44 170 ARG A C 1
ATOM 1321 O O . ARG A 1 170 ? 6.333 -21.811 -2.962 1.00 93.44 170 ARG A O 1
ATOM 1328 N N . ALA A 1 171 ? 6.976 -19.656 -2.920 1.00 94.88 171 ALA A N 1
ATOM 1329 C CA . ALA A 1 171 ? 5.783 -19.128 -3.574 1.00 94.88 171 ALA A CA 1
ATOM 1330 C C . ALA A 1 171 ? 6.098 -18.124 -4.694 1.00 94.88 171 ALA A C 1
ATOM 1332 O O . ALA A 1 171 ? 7.094 -17.404 -4.636 1.00 94.88 171 ALA A O 1
ATOM 1333 N N . ASP A 1 172 ? 5.222 -18.076 -5.695 1.00 95.06 172 ASP A N 1
ATOM 1334 C CA . ASP A 1 172 ? 5.087 -16.994 -6.670 1.00 95.06 172 ASP A CA 1
ATOM 1335 C C . ASP A 1 172 ? 3.723 -16.326 -6.471 1.00 95.06 172 ASP A C 1
ATOM 1337 O O . ASP A 1 172 ? 2.712 -17.021 -6.348 1.00 95.06 172 ASP A O 1
ATOM 1341 N N . LEU A 1 173 ? 3.694 -14.994 -6.471 1.00 95.12 173 LEU A N 1
ATOM 1342 C CA . LEU A 1 173 ? 2.478 -14.199 -6.327 1.00 95.12 173 LEU A CA 1
ATOM 1343 C C . LEU A 1 173 ? 2.198 -13.454 -7.630 1.00 95.12 173 LEU A C 1
ATOM 1345 O O . LEU A 1 173 ? 3.074 -12.780 -8.166 1.00 95.12 173 LEU A O 1
ATOM 1349 N N . PHE A 1 174 ? 0.969 -13.573 -8.122 1.00 94.06 174 PHE A N 1
ATOM 1350 C CA . PHE A 1 174 ? 0.465 -12.836 -9.275 1.00 94.06 174 PHE A CA 1
ATOM 1351 C C . PHE A 1 174 ? -0.725 -11.991 -8.844 1.00 94.06 174 PHE A C 1
ATOM 1353 O O . PHE A 1 174 ? -1.590 -12.477 -8.119 1.00 94.06 174 PHE A O 1
ATOM 1360 N N . MET A 1 175 ? -0.780 -10.750 -9.316 1.00 92.44 175 MET A N 1
ATOM 1361 C CA . MET A 1 175 ? -1.918 -9.862 -9.117 1.00 92.44 175 MET A CA 1
ATOM 1362 C C . MET A 1 175 ? -2.677 -9.709 -10.431 1.00 92.44 175 MET A C 1
ATOM 1364 O O . MET A 1 175 ? -2.069 -9.473 -11.474 1.00 92.44 175 MET A O 1
ATOM 1368 N N . VAL A 1 176 ? -3.998 -9.850 -10.377 1.00 91.88 176 VAL A N 1
ATOM 1369 C CA . VAL A 1 176 ? -4.888 -9.705 -11.529 1.00 91.88 176 VAL A CA 1
ATOM 1370 C C . VAL A 1 176 ? -5.862 -8.574 -11.241 1.00 91.88 176 VAL A C 1
ATOM 1372 O O . VAL A 1 176 ? -6.708 -8.684 -10.354 1.00 91.88 176 VAL A O 1
ATOM 1375 N N . VAL A 1 177 ? -5.741 -7.489 -12.004 1.00 87.88 177 VAL A N 1
ATOM 1376 C CA . VAL A 1 177 ? -6.652 -6.341 -11.956 1.00 87.88 177 VAL A CA 1
ATOM 1377 C C . VAL A 1 177 ? -7.228 -6.130 -13.360 1.00 87.88 177 VAL A C 1
ATOM 1379 O O . VAL A 1 177 ? -6.449 -6.087 -14.314 1.00 87.88 177 VAL A O 1
ATOM 1382 N N . PRO A 1 178 ? -8.561 -6.023 -13.520 1.00 87.62 178 PRO A N 1
ATOM 1383 C CA . PRO A 1 178 ? -9.169 -5.575 -14.772 1.00 87.62 178 PRO A CA 1
ATOM 1384 C C . PRO A 1 178 ? -8.598 -4.227 -15.230 1.00 87.62 178 PRO A C 1
ATOM 1386 O O . PRO A 1 178 ? -8.351 -3.358 -14.397 1.00 87.62 178 PRO A O 1
ATOM 1389 N N . LEU A 1 179 ? -8.436 -4.015 -16.541 1.00 84.62 179 LEU A N 1
ATOM 1390 C CA . LEU A 1 179 ? -7.877 -2.763 -17.077 1.00 84.62 179 LEU A CA 1
ATOM 1391 C C . LEU A 1 179 ? -8.678 -1.520 -16.653 1.00 84.62 179 LEU A C 1
ATOM 1393 O O . LEU A 1 179 ? -8.092 -0.486 -16.352 1.00 84.62 179 LEU A O 1
ATOM 1397 N N . ASP A 1 180 ? -10.002 -1.633 -16.569 1.00 86.31 180 ASP A N 1
ATOM 1398 C CA . ASP A 1 180 ? -10.913 -0.576 -16.116 1.00 86.31 180 ASP A CA 1
ATOM 1399 C C . ASP A 1 180 ? -10.856 -0.322 -14.597 1.00 86.31 180 ASP A C 1
ATOM 1401 O O . ASP A 1 180 ? -11.350 0.700 -14.126 1.00 86.31 180 ASP A O 1
ATOM 1405 N N . GLN A 1 181 ? -10.232 -1.220 -13.828 1.00 87.81 181 GLN A N 1
ATOM 1406 C CA . GLN A 1 181 ? -10.102 -1.126 -12.370 1.00 87.81 181 GLN A CA 1
ATOM 1407 C C . GLN A 1 181 ? -8.695 -0.735 -11.903 1.00 87.81 181 GLN A C 1
ATOM 1409 O O . GLN A 1 181 ? -8.497 -0.532 -10.706 1.00 87.81 181 GLN A O 1
ATOM 1414 N N . VAL A 1 182 ? -7.710 -0.613 -12.803 1.00 85.62 182 VAL A N 1
ATOM 1415 C CA . VAL A 1 182 ? -6.302 -0.361 -12.430 1.00 85.62 182 VAL A CA 1
ATOM 1416 C C . VAL A 1 182 ? -6.165 0.883 -11.552 1.00 85.62 182 VAL A C 1
ATOM 1418 O O . VAL A 1 182 ? -5.561 0.817 -10.480 1.00 85.62 182 VAL A O 1
ATOM 1421 N N . ASP A 1 183 ? -6.781 1.995 -11.952 1.00 86.69 183 ASP A N 1
ATOM 1422 C CA . ASP A 1 183 ? -6.686 3.251 -11.202 1.00 86.69 183 ASP A CA 1
ATOM 1423 C C . ASP A 1 183 ? -7.467 3.200 -9.882 1.00 86.69 183 ASP A C 1
ATOM 1425 O O . ASP A 1 183 ? -6.983 3.684 -8.853 1.00 86.69 183 ASP A O 1
ATOM 1429 N N . ALA A 1 184 ? -8.631 2.541 -9.880 1.00 88.12 184 ALA A N 1
ATOM 1430 C CA . ALA A 1 184 ? -9.439 2.329 -8.681 1.00 88.12 184 ALA A CA 1
ATOM 1431 C C . ALA A 1 184 ? -8.711 1.457 -7.643 1.00 88.12 184 ALA A C 1
ATOM 1433 O O . ALA A 1 184 ? -8.866 1.660 -6.442 1.00 88.12 184 ALA A O 1
ATOM 1434 N N . GLN A 1 185 ? -7.871 0.521 -8.092 1.00 90.88 185 GLN A N 1
ATOM 1435 C CA . GLN A 1 185 ? -7.130 -0.409 -7.239 1.00 90.88 185 GLN A CA 1
ATOM 1436 C C . GLN A 1 185 ? -5.692 0.025 -6.954 1.00 90.88 185 GLN A C 1
ATOM 1438 O O . GLN A 1 185 ? -4.962 -0.672 -6.250 1.00 90.88 185 GLN A O 1
ATOM 1443 N N . ALA A 1 186 ? -5.263 1.192 -7.430 1.00 91.56 186 ALA A N 1
ATOM 1444 C CA . ALA A 1 186 ? -3.880 1.619 -7.262 1.00 91.56 186 ALA A CA 1
ATOM 1445 C C . ALA A 1 186 ? -3.478 1.817 -5.782 1.00 91.56 186 ALA A C 1
ATOM 1447 O O . ALA A 1 186 ? -2.306 1.669 -5.450 1.00 91.56 186 ALA A O 1
ATOM 1448 N N . VAL A 1 187 ? -4.420 2.098 -4.864 1.00 94.00 187 VAL A N 1
ATOM 1449 C CA . VAL A 1 187 ? -4.131 2.080 -3.409 1.00 94.00 187 VAL A CA 1
ATOM 1450 C C . VAL A 1 187 ? -3.855 0.659 -2.910 1.00 94.00 187 VAL A C 1
ATOM 1452 O O . VAL A 1 187 ? -2.907 0.455 -2.158 1.00 94.00 187 VAL A O 1
ATOM 1455 N N . PHE A 1 188 ? -4.615 -0.339 -3.363 1.00 93.81 188 PHE A N 1
ATOM 1456 C CA . PHE A 1 188 ? -4.349 -1.733 -3.011 1.00 93.81 188 PHE A CA 1
ATOM 1457 C C . PHE A 1 188 ? -3.006 -2.221 -3.566 1.00 93.81 188 PHE A C 1
ATOM 1459 O O . PHE A 1 188 ? -2.220 -2.823 -2.837 1.00 93.81 188 PHE A O 1
ATOM 1466 N N . LEU A 1 189 ? -2.705 -1.912 -4.831 1.00 93.69 189 LEU A N 1
ATOM 1467 C CA . LEU A 1 189 ? -1.414 -2.242 -5.445 1.00 93.69 189 LEU A CA 1
ATOM 1468 C C . LEU A 1 189 ? -0.254 -1.587 -4.689 1.00 93.69 189 LEU A C 1
ATOM 1470 O O . LEU A 1 189 ? 0.769 -2.229 -4.440 1.00 93.69 189 LEU A O 1
ATOM 1474 N N . ARG A 1 190 ? -0.432 -0.328 -4.271 1.00 94.50 190 ARG A N 1
ATOM 1475 C CA . ARG A 1 190 ? 0.526 0.390 -3.428 1.00 94.50 190 ARG A CA 1
ATOM 1476 C C . ARG A 1 190 ? 0.701 -0.309 -2.085 1.00 94.50 190 ARG A C 1
ATOM 1478 O O . ARG A 1 190 ? 1.841 -0.538 -1.692 1.00 94.50 190 ARG A O 1
ATOM 1485 N N . LEU A 1 191 ? -0.387 -0.671 -1.406 1.00 95.94 191 LEU A N 1
ATOM 1486 C CA . LEU A 1 191 ? -0.350 -1.390 -0.135 1.00 95.94 191 LEU A CA 1
ATOM 1487 C C . LEU A 1 191 ? 0.408 -2.713 -0.268 1.00 95.94 191 LEU A C 1
ATOM 1489 O O . LEU A 1 191 ? 1.378 -2.922 0.453 1.00 95.94 191 LEU A O 1
ATOM 1493 N N . LEU A 1 192 ? 0.020 -3.563 -1.222 1.00 95.19 192 LEU A N 1
ATOM 1494 C CA . LEU A 1 192 ? 0.668 -4.850 -1.476 1.00 95.19 192 LEU A CA 1
ATOM 1495 C C . LEU A 1 192 ? 2.168 -4.677 -1.740 1.00 95.19 192 LEU A C 1
ATOM 1497 O O . LEU A 1 192 ? 2.991 -5.366 -1.136 1.00 95.19 192 LEU A O 1
ATOM 1501 N N . THR A 1 193 ? 2.521 -3.719 -2.601 1.00 94.44 193 THR A N 1
ATOM 1502 C CA . THR A 1 193 ? 3.916 -3.386 -2.898 1.00 94.44 193 THR A CA 1
ATOM 1503 C C . THR A 1 193 ? 4.633 -2.968 -1.617 1.00 94.44 193 THR A C 1
ATOM 1505 O O . THR A 1 193 ? 5.652 -3.555 -1.268 1.00 94.44 193 THR A O 1
ATOM 1508 N N . ASN A 1 194 ? 4.071 -2.033 -0.848 1.00 94.25 194 ASN A N 1
ATOM 1509 C CA . ASN A 1 194 ? 4.678 -1.533 0.383 1.00 94.25 194 ASN A CA 1
ATOM 1510 C C . ASN A 1 194 ? 4.907 -2.641 1.420 1.00 94.25 194 ASN A C 1
ATOM 1512 O O . ASN A 1 194 ? 5.958 -2.672 2.061 1.00 94.25 194 ASN A O 1
ATOM 1516 N N . THR A 1 195 ? 3.966 -3.579 1.550 1.00 95.12 195 THR A N 1
ATOM 1517 C CA . THR A 1 195 ? 4.081 -4.738 2.440 1.00 95.12 195 THR A CA 1
ATOM 1518 C C . THR A 1 195 ? 5.181 -5.705 1.984 1.00 95.12 195 THR A C 1
ATOM 1520 O O . THR A 1 195 ? 5.970 -6.161 2.813 1.00 95.12 195 THR A O 1
ATOM 1523 N N . ILE A 1 196 ? 5.299 -5.990 0.680 1.00 94.00 196 ILE A N 1
ATOM 1524 C CA . ILE A 1 196 ? 6.371 -6.846 0.132 1.00 94.00 196 ILE A CA 1
ATOM 1525 C C . ILE A 1 196 ? 7.745 -6.199 0.344 1.00 94.00 196 ILE A C 1
ATOM 1527 O O . ILE A 1 196 ? 8.676 -6.858 0.809 1.00 94.00 196 ILE A O 1
ATOM 1531 N N . LEU A 1 197 ? 7.869 -4.902 0.057 1.00 91.88 197 LEU A N 1
ATOM 1532 C CA . LEU A 1 197 ? 9.108 -4.154 0.273 1.00 91.88 197 LEU A CA 1
ATOM 1533 C C . LEU A 1 197 ? 9.474 -4.084 1.762 1.00 91.88 197 LEU A C 1
ATOM 1535 O O . LEU A 1 197 ? 10.633 -4.273 2.130 1.00 91.88 197 LEU A O 1
ATOM 1539 N N . GLY A 1 198 ? 8.483 -3.872 2.632 1.00 91.50 198 GLY A N 1
ATOM 1540 C CA . GLY A 1 198 ? 8.657 -3.926 4.083 1.00 91.50 198 GLY A CA 1
ATOM 1541 C C . GLY A 1 198 ? 9.170 -5.286 4.555 1.00 91.50 198 GLY A C 1
ATOM 1542 O O . GLY A 1 198 ? 10.086 -5.345 5.376 1.00 91.50 198 GLY A O 1
ATOM 1543 N N . MET A 1 199 ? 8.652 -6.378 3.981 1.00 91.50 199 MET A N 1
ATOM 1544 C CA . MET A 1 199 ? 9.121 -7.734 4.273 1.00 91.50 199 MET A CA 1
ATOM 1545 C C . MET A 1 199 ? 10.582 -7.942 3.856 1.00 91.50 199 MET A C 1
ATOM 1547 O O . MET A 1 199 ? 11.344 -8.529 4.621 1.00 91.50 199 MET A O 1
ATOM 1551 N N . ALA A 1 200 ? 11.001 -7.428 2.699 1.00 89.81 200 ALA A N 1
ATOM 1552 C CA . ALA A 1 200 ? 12.392 -7.521 2.253 1.00 89.81 200 ALA A CA 1
ATOM 1553 C C . ALA A 1 200 ? 13.363 -6.828 3.215 1.00 89.81 200 ALA A C 1
ATOM 1555 O O . ALA A 1 200 ? 14.314 -7.449 3.688 1.00 89.81 200 ALA A O 1
ATOM 1556 N N . VAL A 1 201 ? 13.070 -5.575 3.578 1.00 87.44 201 VAL A N 1
ATOM 1557 C CA . VAL A 1 201 ? 13.878 -4.796 4.535 1.00 87.44 201 VAL A CA 1
ATOM 1558 C C . VAL A 1 201 ? 13.905 -5.472 5.909 1.00 87.44 201 VAL A C 1
ATOM 1560 O O . VAL A 1 201 ? 14.934 -5.525 6.581 1.00 87.44 201 VAL A O 1
ATOM 1563 N N . ARG A 1 202 ? 12.766 -6.024 6.345 1.00 86.75 202 ARG A N 1
ATOM 1564 C CA . ARG A 1 202 ? 12.666 -6.793 7.591 1.00 86.75 202 ARG A CA 1
ATOM 1565 C C . ARG A 1 202 ? 13.566 -8.028 7.566 1.00 86.75 202 ARG A C 1
ATOM 1567 O O . ARG A 1 202 ? 14.186 -8.331 8.584 1.00 86.75 202 ARG A O 1
ATOM 1574 N N . LEU A 1 203 ? 13.581 -8.768 6.459 1.00 84.56 203 LEU A N 1
ATOM 1575 C CA . LEU A 1 203 ? 14.365 -9.992 6.343 1.00 84.56 203 LEU A CA 1
ATOM 1576 C C . LEU A 1 203 ? 15.854 -9.689 6.268 1.00 84.56 203 LEU A C 1
ATOM 1578 O O . LEU A 1 203 ? 16.597 -10.334 6.992 1.00 84.56 203 LEU A O 1
ATOM 1582 N N . GLU A 1 204 ? 16.284 -8.681 5.512 1.00 79.75 204 GLU A N 1
ATOM 1583 C CA . GLU A 1 204 ? 17.695 -8.284 5.431 1.00 79.75 204 GLU A CA 1
ATOM 1584 C C . GLU A 1 204 ? 18.340 -8.095 6.816 1.00 79.75 204 GLU A C 1
ATOM 1586 O O . GLU A 1 204 ? 19.411 -8.640 7.083 1.00 79.75 204 GLU A O 1
ATOM 1591 N N . GLY A 1 205 ? 17.649 -7.405 7.729 1.00 71.88 205 GLY A N 1
ATOM 1592 C CA . GLY A 1 205 ? 18.133 -7.171 9.093 1.00 71.88 205 GLY A CA 1
ATOM 1593 C C . GLY A 1 205 ? 18.138 -8.401 10.012 1.00 71.88 205 GLY A C 1
ATOM 1594 O O . GLY A 1 205 ? 18.667 -8.318 11.117 1.00 71.88 205 GLY A O 1
ATOM 1595 N N . ALA A 1 206 ? 17.548 -9.527 9.597 1.00 75.81 206 ALA A N 1
ATOM 1596 C CA . ALA A 1 206 ? 17.385 -10.726 10.427 1.00 75.81 206 ALA A CA 1
ATOM 1597 C C . ALA A 1 206 ? 18.041 -11.986 9.835 1.00 75.81 206 ALA A C 1
ATOM 1599 O O . ALA A 1 206 ? 18.666 -12.759 10.559 1.00 75.81 206 ALA A O 1
ATOM 1600 N N . ARG A 1 207 ? 17.872 -12.235 8.531 1.00 79.25 207 ARG A N 1
ATOM 1601 C CA . ARG A 1 207 ? 18.400 -13.396 7.803 1.00 79.25 207 ARG A CA 1
ATOM 1602 C C . ARG A 1 207 ? 18.522 -13.104 6.308 1.00 79.25 207 ARG A C 1
ATOM 1604 O O . ARG A 1 207 ? 17.612 -12.548 5.701 1.00 79.25 207 ARG A O 1
ATOM 1611 N N . LYS A 1 208 ? 19.593 -13.588 5.671 1.00 78.69 208 LYS A N 1
ATOM 1612 C CA . LYS A 1 208 ? 19.705 -13.500 4.207 1.00 78.69 208 LYS A CA 1
ATOM 1613 C C . LYS A 1 208 ? 18.564 -14.282 3.530 1.00 78.69 208 LYS A C 1
ATOM 1615 O O . LYS A 1 208 ? 18.306 -15.426 3.924 1.00 78.69 208 LYS A O 1
ATOM 1620 N N . PRO A 1 209 ? 17.892 -13.701 2.521 1.00 81.12 209 PRO A N 1
ATOM 1621 C CA . PRO A 1 209 ? 16.863 -14.401 1.765 1.00 81.12 209 PRO A CA 1
ATOM 1622 C C . PRO A 1 209 ? 17.471 -15.599 1.030 1.00 81.12 209 PRO A C 1
ATOM 1624 O O . PRO A 1 209 ? 18.617 -15.559 0.581 1.00 81.12 209 PRO A O 1
ATOM 1627 N N . LYS A 1 210 ? 16.709 -16.694 0.913 1.00 84.38 210 LYS A N 1
ATOM 1628 C CA . LYS A 1 210 ? 17.184 -17.903 0.214 1.00 84.38 210 LYS A CA 1
ATOM 1629 C C . LYS A 1 210 ? 17.204 -17.707 -1.297 1.00 84.38 210 LYS A C 1
ATOM 1631 O O . LYS A 1 210 ? 17.986 -18.355 -1.988 1.00 84.38 210 LYS A O 1
ATOM 1636 N N . ARG A 1 211 ? 16.298 -16.870 -1.804 1.00 84.56 211 ARG A N 1
ATOM 1637 C CA . ARG A 1 211 ? 16.209 -16.471 -3.207 1.00 84.56 211 ARG A CA 1
ATOM 1638 C C . ARG A 1 211 ? 15.788 -15.015 -3.307 1.00 84.56 211 ARG A C 1
ATOM 1640 O O . ARG A 1 211 ? 14.998 -14.552 -2.486 1.00 84.56 211 ARG A O 1
ATOM 1647 N N . ASN A 1 212 ? 16.273 -14.349 -4.348 1.00 88.00 212 ASN A N 1
ATOM 1648 C CA . ASN A 1 212 ? 15.803 -13.020 -4.707 1.00 88.00 212 ASN A CA 1
ATOM 1649 C C . ASN A 1 212 ? 14.369 -13.102 -5.243 1.00 88.00 212 ASN A C 1
ATOM 1651 O O . ASN A 1 212 ? 14.007 -14.041 -5.962 1.00 88.00 212 ASN A O 1
ATOM 1655 N N . VAL A 1 213 ? 13.557 -12.115 -4.882 1.00 91.25 213 VAL A N 1
ATOM 1656 C CA . VAL A 1 213 ? 12.207 -11.912 -5.401 1.00 91.25 213 VAL A CA 1
ATOM 1657 C C . VAL A 1 213 ? 12.295 -10.927 -6.560 1.00 91.25 213 VAL A C 1
ATOM 1659 O O . VAL A 1 213 ? 12.667 -9.773 -6.364 1.00 91.25 213 VAL A O 1
ATOM 1662 N N . LEU A 1 214 ? 11.927 -11.378 -7.760 1.00 93.38 214 LEU A N 1
ATOM 1663 C CA . LEU A 1 214 ? 11.709 -10.485 -8.894 1.00 93.38 214 LEU A CA 1
ATOM 1664 C C . LEU A 1 214 ? 10.354 -9.790 -8.717 1.00 93.38 214 LEU A C 1
ATOM 1666 O O . LEU A 1 214 ? 9.308 -10.426 -8.859 1.00 93.38 214 LEU A O 1
ATOM 1670 N N . LEU A 1 215 ? 10.381 -8.497 -8.409 1.00 93.56 215 LEU A N 1
ATOM 1671 C CA . LEU A 1 215 ? 9.202 -7.651 -8.293 1.00 93.56 215 LEU A CA 1
ATOM 1672 C C . LEU A 1 215 ? 8.983 -6.907 -9.613 1.00 93.56 215 LEU A C 1
ATOM 1674 O O . LEU A 1 215 ? 9.700 -5.960 -9.930 1.00 93.56 215 LEU A O 1
ATOM 1678 N N . VAL A 1 216 ? 7.993 -7.349 -10.386 1.00 94.81 216 VAL A N 1
ATOM 1679 C CA . VAL A 1 216 ? 7.616 -6.711 -11.654 1.00 94.81 216 VAL A CA 1
ATOM 1680 C C . VAL A 1 216 ? 6.518 -5.692 -11.387 1.00 94.81 216 VAL A C 1
ATOM 1682 O O . VAL A 1 216 ? 5.426 -6.065 -10.960 1.00 94.81 216 VAL A O 1
ATOM 1685 N N . LEU A 1 217 ? 6.815 -4.417 -11.628 1.00 93.19 217 LEU A N 1
ATOM 1686 C CA . LEU A 1 217 ? 5.902 -3.302 -11.407 1.00 93.19 217 LEU A CA 1
ATOM 1687 C C . LEU A 1 217 ? 5.528 -2.696 -12.756 1.00 93.19 217 LEU A C 1
ATOM 1689 O O . LEU A 1 217 ? 6.245 -1.847 -13.290 1.00 93.19 217 LEU A O 1
ATOM 1693 N N . ASP A 1 218 ? 4.411 -3.179 -13.295 1.00 91.25 218 ASP A N 1
ATOM 1694 C CA . ASP A 1 218 ? 3.802 -2.608 -14.490 1.00 91.25 218 ASP A CA 1
ATOM 1695 C C . ASP A 1 218 ? 3.183 -1.246 -14.172 1.00 91.25 218 ASP A C 1
ATOM 1697 O O . ASP A 1 218 ? 2.509 -1.104 -13.150 1.00 91.25 218 ASP A O 1
ATOM 1701 N N . GLU A 1 219 ? 3.453 -0.248 -15.011 1.00 90.19 219 GLU A N 1
ATOM 1702 C CA . GLU A 1 219 ? 3.035 1.146 -14.816 1.00 90.19 219 GLU A CA 1
ATOM 1703 C C . GLU A 1 219 ? 3.210 1.645 -13.368 1.00 90.19 219 GLU A C 1
ATOM 1705 O O . GLU A 1 219 ? 2.290 2.186 -12.744 1.00 90.19 219 GLU A O 1
ATOM 1710 N N . PHE A 1 220 ? 4.410 1.456 -12.802 1.00 92.00 220 PHE A N 1
ATOM 1711 C CA . PHE A 1 220 ? 4.673 1.688 -11.371 1.00 92.00 220 PHE A CA 1
ATOM 1712 C C . PHE A 1 220 ? 4.369 3.122 -10.906 1.00 92.00 220 PHE A C 1
ATOM 1714 O O . PHE A 1 220 ? 4.075 3.349 -9.732 1.00 92.00 220 PHE A O 1
ATOM 1721 N N . VAL A 1 221 ? 4.391 4.089 -11.826 1.00 92.44 221 VAL A N 1
ATOM 1722 C CA . VAL A 1 221 ? 4.016 5.490 -11.586 1.00 92.44 221 VAL A CA 1
ATOM 1723 C C . VAL A 1 221 ? 2.583 5.631 -11.049 1.00 92.44 221 VAL A C 1
ATOM 1725 O O . VAL A 1 221 ? 2.304 6.550 -10.277 1.00 92.44 221 VAL A O 1
ATOM 1728 N N . ARG A 1 222 ? 1.682 4.681 -11.351 1.00 90.62 222 ARG A N 1
ATOM 1729 C CA . ARG A 1 222 ? 0.296 4.649 -10.839 1.00 90.62 222 ARG A CA 1
ATOM 1730 C C . ARG A 1 222 ? 0.205 4.415 -9.334 1.00 90.62 222 ARG A C 1
ATOM 1732 O O . ARG A 1 222 ? -0.778 4.810 -8.708 1.00 90.62 222 ARG A O 1
ATOM 1739 N N . LEU A 1 223 ? 1.234 3.820 -8.727 1.00 90.88 223 LEU A N 1
ATOM 1740 C CA . LEU A 1 223 ? 1.321 3.633 -7.272 1.00 90.88 223 LEU A CA 1
ATOM 1741 C C . LEU A 1 223 ? 1.499 4.968 -6.522 1.00 90.88 223 LEU A C 1
ATOM 1743 O O . LEU A 1 223 ? 1.397 5.026 -5.287 1.00 90.88 223 LEU A O 1
ATOM 1747 N N . GLY A 1 224 ? 1.754 6.046 -7.271 1.00 90.88 224 GLY A N 1
ATOM 1748 C CA . GLY A 1 224 ? 2.156 7.339 -6.752 1.00 90.88 224 GLY A CA 1
ATOM 1749 C C . GLY A 1 224 ? 3.550 7.283 -6.138 1.00 90.88 224 GLY A C 1
ATOM 1750 O O . GLY A 1 224 ? 4.233 6.258 -6.145 1.00 90.88 224 GLY A O 1
ATOM 1751 N N . ARG A 1 225 ? 3.978 8.401 -5.553 1.00 91.31 225 ARG A N 1
ATOM 1752 C CA . ARG A 1 225 ? 5.304 8.491 -4.947 1.00 91.31 225 ARG A CA 1
ATOM 1753 C C . ARG A 1 225 ? 5.435 7.511 -3.777 1.00 91.31 225 ARG A C 1
ATOM 1755 O O . ARG A 1 225 ? 4.683 7.580 -2.801 1.00 91.31 225 ARG A O 1
ATOM 1762 N N . MET A 1 226 ? 6.390 6.590 -3.871 1.00 91.31 226 MET A N 1
ATOM 1763 C CA . MET A 1 226 ? 6.729 5.624 -2.820 1.00 91.31 226 MET A CA 1
ATOM 1764 C C . MET A 1 226 ? 8.193 5.791 -2.418 1.00 91.31 226 MET A C 1
ATOM 1766 O O . MET A 1 226 ? 9.079 5.362 -3.156 1.00 91.31 226 MET A O 1
ATOM 1770 N N . GLU A 1 227 ? 8.448 6.340 -1.229 1.00 87.31 227 GLU A N 1
ATOM 1771 C CA . GLU A 1 227 ? 9.815 6.503 -0.706 1.00 87.31 227 GLU A CA 1
ATOM 1772 C C . GLU A 1 227 ? 10.557 5.161 -0.627 1.00 87.31 227 GLU A C 1
ATOM 1774 O O . GLU A 1 227 ? 11.741 5.075 -0.938 1.00 87.31 227 GLU A O 1
ATOM 1779 N N . LYS A 1 228 ? 9.852 4.066 -0.299 1.00 85.56 228 LYS A N 1
ATOM 1780 C CA . LYS A 1 228 ? 10.456 2.725 -0.271 1.00 85.56 228 LYS A CA 1
ATOM 1781 C C . LYS A 1 228 ? 10.999 2.267 -1.625 1.00 85.56 228 LYS A C 1
ATOM 1783 O O . LYS A 1 228 ? 11.986 1.543 -1.633 1.00 85.56 228 LYS A O 1
ATOM 1788 N N . LEU A 1 229 ? 10.398 2.678 -2.747 1.00 86.94 229 LEU A N 1
ATOM 1789 C CA . LEU A 1 229 ? 10.915 2.325 -4.075 1.00 86.94 229 LEU A CA 1
ATOM 1790 C C . LEU A 1 229 ? 12.224 3.057 -4.380 1.00 86.94 229 LEU A C 1
ATOM 1792 O O . LEU A 1 229 ? 13.145 2.438 -4.901 1.00 86.94 229 LEU A O 1
ATOM 1796 N N . ILE A 1 230 ? 12.337 4.326 -3.978 1.00 84.81 230 ILE A N 1
ATOM 1797 C CA . ILE A 1 230 ? 13.580 5.108 -4.093 1.00 84.81 230 ILE A CA 1
ATOM 1798 C C . ILE A 1 230 ? 14.663 4.497 -3.197 1.00 84.81 230 ILE A C 1
ATOM 1800 O O . ILE A 1 230 ? 15.797 4.282 -3.617 1.00 84.81 230 ILE A O 1
ATOM 1804 N N . ASN A 1 231 ? 14.299 4.155 -1.960 1.00 78.88 231 ASN A N 1
ATOM 1805 C CA . ASN A 1 231 ? 15.226 3.543 -1.016 1.00 78.88 231 ASN A CA 1
ATOM 1806 C C . ASN A 1 231 ? 15.704 2.179 -1.504 1.00 78.88 231 ASN A C 1
ATOM 1808 O O . ASN A 1 231 ? 16.889 1.900 -1.414 1.00 78.88 231 ASN A O 1
ATOM 1812 N N . ILE A 1 232 ? 14.827 1.341 -2.058 1.00 73.50 232 ILE A N 1
ATOM 1813 C CA . ILE A 1 232 ? 15.241 0.053 -2.620 1.00 73.50 232 ILE A CA 1
ATOM 1814 C C . ILE A 1 232 ? 16.091 0.243 -3.865 1.00 73.50 232 ILE A C 1
ATOM 1816 O O . ILE A 1 232 ? 17.098 -0.435 -3.968 1.00 73.50 232 ILE A O 1
ATOM 1820 N N . ALA A 1 233 ? 15.787 1.191 -4.750 1.00 67.31 233 ALA A N 1
ATOM 1821 C CA . ALA A 1 233 ? 16.692 1.546 -5.844 1.00 67.31 233 ALA A CA 1
ATOM 1822 C C . ALA A 1 233 ? 18.125 1.836 -5.337 1.00 67.31 233 ALA A C 1
ATOM 1824 O O . ALA A 1 233 ? 19.097 1.350 -5.909 1.00 67.31 233 ALA A O 1
ATOM 1825 N N . ASN A 1 234 ? 18.264 2.528 -4.203 1.00 63.81 234 ASN A N 1
ATOM 1826 C CA . ASN A 1 234 ? 19.570 2.892 -3.639 1.00 63.81 234 ASN A CA 1
ATOM 1827 C C . ASN A 1 234 ? 20.211 1.812 -2.738 1.00 63.81 234 ASN A C 1
ATOM 1829 O O . ASN A 1 234 ? 21.433 1.754 -2.624 1.00 63.81 234 ASN A O 1
ATOM 1833 N N . VAL A 1 235 ? 19.404 0.975 -2.077 1.00 60.59 235 VAL A N 1
ATOM 1834 C CA . VAL A 1 235 ? 19.818 0.020 -1.024 1.00 60.59 235 VAL A CA 1
ATOM 1835 C C . VAL A 1 235 ? 19.715 -1.443 -1.495 1.00 60.59 235 VAL A C 1
ATOM 1837 O O . VAL A 1 235 ? 20.144 -2.343 -0.785 1.00 60.59 235 VAL A O 1
ATOM 1840 N N . ALA A 1 236 ? 19.201 -1.717 -2.704 1.00 54.50 236 ALA A N 1
ATOM 1841 C CA . ALA A 1 236 ? 18.874 -3.061 -3.221 1.00 54.50 236 ALA A CA 1
ATOM 1842 C C . ALA A 1 236 ? 20.002 -4.103 -3.154 1.00 54.50 236 ALA A C 1
ATOM 1844 O O . ALA A 1 236 ? 19.722 -5.301 -3.251 1.00 54.50 236 ALA A O 1
ATOM 1845 N N . ALA A 1 237 ? 21.256 -3.694 -2.965 1.00 56.38 237 ALA A N 1
ATOM 1846 C CA . ALA A 1 237 ? 22.381 -4.590 -2.738 1.00 56.38 237 ALA A CA 1
ATOM 1847 C C . ALA A 1 237 ? 22.304 -5.290 -1.359 1.00 56.38 237 ALA A C 1
ATOM 1849 O O . ALA A 1 237 ? 23.141 -5.063 -0.492 1.00 56.38 237 ALA A O 1
ATOM 1850 N N . GLY A 1 238 ? 21.323 -6.176 -1.154 1.00 65.06 238 GLY A N 1
ATOM 1851 C CA . GLY A 1 238 ? 21.218 -6.988 0.068 1.00 65.06 238 GLY A CA 1
ATOM 1852 C C . GLY A 1 238 ? 19.811 -7.470 0.421 1.00 65.06 238 GLY A C 1
ATOM 1853 O O . GLY A 1 238 ? 19.656 -8.590 0.912 1.00 65.06 238 GLY A O 1
ATOM 1854 N N . CYS A 1 239 ? 18.779 -6.692 0.080 1.00 74.69 239 CYS A N 1
ATOM 1855 C CA . CYS A 1 239 ? 17.385 -6.946 0.478 1.00 74.69 239 CYS A CA 1
ATOM 1856 C C . CYS A 1 239 ? 16.709 -8.156 -0.195 1.00 74.69 239 CYS A C 1
ATOM 1858 O O . CYS A 1 239 ? 15.566 -8.481 0.123 1.00 74.69 239 CYS A O 1
ATOM 1860 N N . GLY A 1 240 ? 17.368 -8.804 -1.161 1.00 84.69 240 GLY A N 1
ATOM 1861 C CA . GLY A 1 240 ? 16.803 -9.915 -1.935 1.00 84.69 240 GLY A CA 1
ATOM 1862 C C . GLY A 1 240 ? 15.588 -9.540 -2.778 1.00 84.69 240 GLY A C 1
ATOM 1863 O O . GLY A 1 240 ? 14.724 -10.387 -3.000 1.00 84.69 240 GLY A O 1
ATOM 1864 N N . ILE A 1 241 ? 15.513 -8.289 -3.238 1.00 89.00 241 ILE A N 1
ATOM 1865 C CA . ILE A 1 241 ? 14.562 -7.846 -4.259 1.00 89.00 241 ILE A CA 1
ATOM 1866 C C . ILE A 1 241 ? 15.336 -7.422 -5.501 1.00 89.00 241 ILE A C 1
ATOM 1868 O O . ILE A 1 241 ? 16.288 -6.652 -5.415 1.00 89.00 241 ILE A O 1
ATOM 1872 N N . GLU A 1 242 ? 14.862 -7.883 -6.651 1.00 88.81 242 GLU A N 1
ATOM 1873 C CA . GLU A 1 242 ? 15.208 -7.350 -7.964 1.00 88.81 242 GLU A CA 1
ATOM 1874 C C . GLU A 1 242 ? 13.948 -6.694 -8.528 1.00 88.81 242 GLU A C 1
ATOM 1876 O O . GLU A 1 242 ? 12.933 -7.364 -8.716 1.00 88.81 242 GLU A O 1
ATOM 1881 N N . ALA A 1 243 ? 13.973 -5.380 -8.747 1.00 90.12 243 ALA A N 1
ATOM 1882 C CA . ALA A 1 243 ? 12.821 -4.651 -9.265 1.00 90.12 243 ALA A CA 1
ATOM 1883 C C . ALA A 1 243 ? 12.914 -4.499 -10.788 1.00 90.12 243 ALA A C 1
ATOM 1885 O O . ALA A 1 243 ? 13.950 -4.101 -11.319 1.00 90.12 243 ALA A O 1
ATOM 1886 N N . LEU A 1 244 ? 11.813 -4.783 -11.484 1.00 93.12 244 LEU A N 1
ATOM 1887 C CA . LEU A 1 244 ? 11.622 -4.450 -12.891 1.00 93.12 244 LEU A CA 1
ATOM 1888 C C . LEU A 1 244 ? 10.537 -3.378 -12.985 1.00 93.12 244 LEU A C 1
ATOM 1890 O O . LEU A 1 244 ? 9.353 -3.679 -12.830 1.00 93.12 244 LEU A O 1
ATOM 1894 N N . PHE A 1 245 ? 10.960 -2.141 -13.230 1.00 92.88 245 PHE A N 1
ATOM 1895 C CA . PHE A 1 245 ? 10.073 -1.001 -13.441 1.00 92.88 245 PHE A CA 1
ATOM 1896 C C . PHE A 1 245 ? 9.663 -0.909 -14.910 1.00 92.88 245 PHE A C 1
ATOM 1898 O O . PHE A 1 245 ? 10.517 -0.948 -15.797 1.00 92.88 245 PHE A O 1
ATOM 1905 N N . ILE A 1 246 ? 8.364 -0.770 -15.159 1.00 93.62 246 ILE A N 1
ATOM 1906 C CA . ILE A 1 246 ? 7.798 -0.552 -16.491 1.00 93.62 246 ILE A CA 1
ATOM 1907 C C . ILE A 1 246 ? 6.965 0.730 -16.436 1.00 93.62 246 ILE A C 1
ATOM 1909 O O . ILE A 1 246 ? 6.232 0.964 -15.476 1.00 93.62 246 ILE A O 1
ATOM 1913 N N . THR A 1 247 ? 7.132 1.580 -17.442 1.00 92.00 247 THR A N 1
ATOM 1914 C CA . THR A 1 247 ? 6.431 2.859 -17.593 1.00 92.00 247 THR A CA 1
ATOM 1915 C C . THR A 1 247 ? 6.341 3.188 -19.078 1.00 92.00 247 THR A C 1
ATOM 1917 O O . THR A 1 247 ? 7.191 2.733 -19.853 1.00 92.00 247 THR A O 1
ATOM 1920 N N . HIS A 1 248 ? 5.371 4.012 -19.466 1.00 88.69 248 HIS A N 1
ATOM 1921 C CA . HIS A 1 248 ? 5.248 4.475 -20.847 1.00 88.69 248 HIS A CA 1
ATOM 1922 C C . HIS A 1 248 ? 6.419 5.367 -21.266 1.00 88.69 248 HIS A C 1
ATOM 1924 O O . HIS A 1 248 ? 7.056 5.119 -22.287 1.00 88.69 248 HIS A O 1
ATOM 1930 N N . ASP A 1 249 ? 6.736 6.375 -20.455 1.00 88.25 249 ASP A N 1
ATOM 1931 C CA . ASP A 1 249 ? 7.800 7.328 -20.749 1.00 88.25 249 ASP A CA 1
ATOM 1932 C C . ASP A 1 249 ? 8.505 7.824 -19.475 1.00 88.25 249 ASP A C 1
ATOM 1934 O O . ASP A 1 249 ? 8.053 7.618 -18.344 1.00 88.25 249 ASP A O 1
ATOM 1938 N N . LYS A 1 250 ? 9.654 8.483 -19.665 1.00 89.56 250 LYS A N 1
ATOM 1939 C CA . LYS A 1 250 ? 10.453 9.063 -18.578 1.00 89.56 250 LYS A CA 1
ATOM 1940 C C . LYS A 1 250 ? 9.742 10.238 -17.889 1.00 89.56 250 LYS A C 1
ATOM 1942 O O . LYS A 1 250 ? 9.933 10.440 -16.689 1.00 89.56 250 LYS A O 1
ATOM 1947 N N . GLY A 1 251 ? 8.945 11.011 -18.624 1.00 90.56 251 GLY A N 1
ATOM 1948 C CA . GLY A 1 251 ? 8.217 12.169 -18.106 1.00 90.56 251 GLY A CA 1
ATOM 1949 C C . GLY A 1 251 ? 7.198 11.785 -17.033 1.00 90.56 251 GLY A C 1
ATOM 1950 O O . GLY A 1 251 ? 7.062 12.493 -16.036 1.00 90.56 251 GLY A O 1
ATOM 1951 N N . GLN A 1 252 ? 6.557 10.622 -17.157 1.00 91.75 252 GLN A N 1
ATOM 1952 C CA . GLN A 1 252 ? 5.670 10.093 -16.121 1.00 91.75 252 GLN A CA 1
ATOM 1953 C C . GLN A 1 252 ? 6.404 9.836 -14.803 1.00 91.75 252 GLN A C 1
ATOM 1955 O O . GLN A 1 252 ? 5.899 10.216 -13.743 1.00 91.75 252 GLN A O 1
ATOM 1960 N N . ILE A 1 253 ? 7.620 9.282 -14.849 1.00 93.44 253 ILE A N 1
ATOM 1961 C CA . ILE A 1 253 ? 8.441 9.102 -13.643 1.00 93.44 253 ILE A CA 1
ATOM 1962 C C . ILE A 1 253 ? 8.737 10.466 -13.011 1.00 93.44 253 ILE A C 1
ATOM 1964 O O . ILE A 1 253 ? 8.520 10.652 -11.813 1.00 93.44 253 ILE A O 1
ATOM 1968 N N . GLU A 1 254 ? 9.183 11.440 -13.811 1.00 94.31 254 GLU A N 1
ATOM 1969 C CA . GLU A 1 254 ? 9.487 12.792 -13.327 1.00 94.31 254 GLU A CA 1
ATOM 1970 C C . GLU A 1 254 ? 8.261 13.505 -12.747 1.00 94.31 254 GLU A C 1
ATOM 1972 O O . GLU A 1 254 ? 8.397 14.250 -11.779 1.00 94.31 254 GLU A O 1
ATOM 1977 N N . SER A 1 255 ? 7.065 13.259 -13.284 1.00 93.00 255 SER A N 1
ATOM 1978 C CA . SER A 1 255 ? 5.825 13.857 -12.779 1.00 93.00 255 SER A CA 1
ATOM 1979 C C . SER A 1 255 ? 5.455 13.372 -11.372 1.00 93.00 255 SER A C 1
ATOM 1981 O O . SER A 1 255 ? 4.914 14.141 -10.578 1.00 93.00 255 SER A O 1
ATOM 1983 N N . VAL A 1 256 ? 5.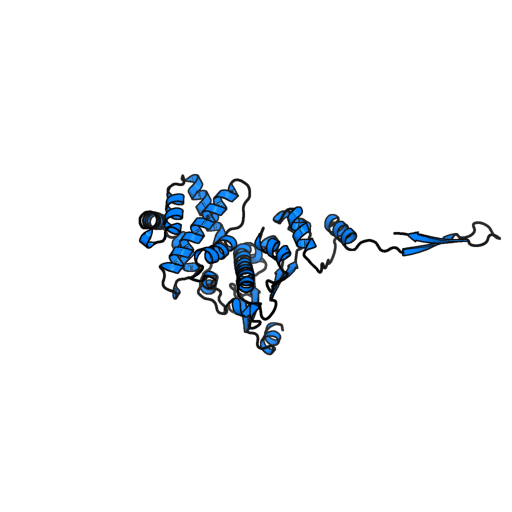779 12.116 -11.042 1.00 92.75 256 VAL A N 1
ATOM 1984 C CA . VAL A 1 256 ? 5.445 11.493 -9.751 1.00 92.75 256 VAL A CA 1
ATOM 1985 C C . VAL A 1 256 ? 6.567 11.668 -8.728 1.00 92.75 256 VAL A C 1
ATOM 1987 O O . VAL A 1 256 ? 6.306 11.929 -7.553 1.00 92.75 256 VAL A O 1
ATOM 1990 N N . TYR A 1 257 ? 7.819 11.518 -9.158 1.00 92.38 257 TYR A N 1
ATOM 1991 C CA . TYR A 1 257 ? 8.987 11.494 -8.274 1.00 92.38 257 TYR A CA 1
ATOM 1992 C C . TYR A 1 257 ? 9.791 12.799 -8.290 1.00 92.38 257 TYR A C 1
ATOM 1994 O O . TYR A 1 257 ? 10.612 13.021 -7.406 1.00 92.38 257 TYR A O 1
ATOM 2002 N N . GLY A 1 258 ? 9.546 13.693 -9.246 1.00 93.50 258 GLY A N 1
ATOM 2003 C CA . GLY A 1 258 ? 10.419 14.833 -9.503 1.00 93.50 258 GLY A CA 1
ATOM 2004 C C . GLY A 1 258 ? 11.697 14.418 -10.238 1.00 93.50 258 GLY A C 1
ATOM 2005 O O . GLY A 1 258 ? 12.099 13.256 -10.243 1.00 93.50 258 GLY A O 1
ATOM 2006 N N . LYS A 1 259 ? 12.363 15.390 -10.871 1.00 92.31 259 LYS A N 1
ATOM 2007 C CA . LYS A 1 259 ? 13.527 15.134 -11.741 1.00 92.31 259 LYS A CA 1
ATOM 2008 C C . LYS A 1 259 ? 14.707 14.474 -11.021 1.00 92.31 259 LYS A C 1
ATOM 2010 O O . LYS A 1 259 ? 15.356 13.609 -11.597 1.00 92.31 259 LYS A O 1
ATOM 2015 N N . GLY A 1 260 ? 14.975 14.880 -9.777 1.00 91.94 260 GLY A N 1
ATOM 2016 C CA . GLY A 1 260 ? 16.087 14.353 -8.979 1.00 91.94 260 GLY A CA 1
ATOM 2017 C C . GLY A 1 260 ? 15.926 12.863 -8.685 1.00 91.94 260 GLY A C 1
ATOM 2018 O O . GLY A 1 260 ? 16.741 12.058 -9.124 1.00 91.94 260 GLY A O 1
ATOM 2019 N N . ASP A 1 261 ? 14.829 12.488 -8.027 1.00 91.56 261 ASP A N 1
ATOM 2020 C CA . ASP A 1 261 ? 14.594 11.090 -7.658 1.00 91.56 261 ASP A CA 1
ATOM 2021 C C . ASP A 1 261 ? 14.304 10.206 -8.875 1.00 91.56 261 ASP A C 1
ATOM 2023 O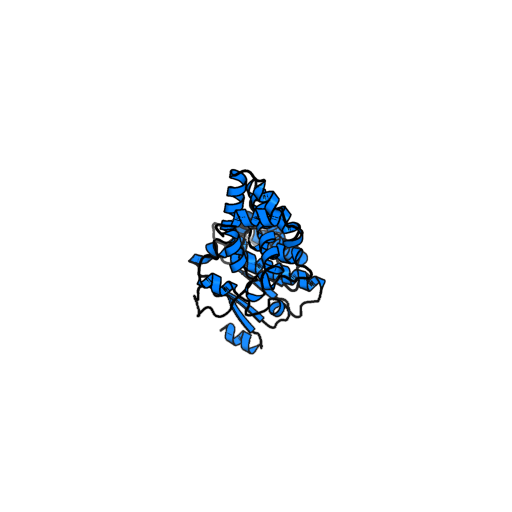 O . ASP A 1 261 ? 14.686 9.038 -8.880 1.00 91.56 261 ASP A O 1
ATOM 2027 N N . ALA A 1 262 ? 13.696 10.744 -9.940 1.00 92.19 262 ALA A N 1
ATOM 2028 C CA . ALA A 1 262 ? 13.560 10.020 -11.203 1.00 92.19 262 ALA A CA 1
ATOM 2029 C C . ALA A 1 262 ? 14.931 9.654 -11.796 1.00 92.19 262 ALA A C 1
ATOM 2031 O O . ALA A 1 262 ? 15.129 8.519 -12.231 1.00 92.19 262 ALA A O 1
ATOM 2032 N N . ALA A 1 263 ? 15.895 10.583 -11.770 1.00 89.50 263 ALA A N 1
ATOM 2033 C CA . ALA A 1 263 ? 17.262 10.305 -12.196 1.00 89.50 263 ALA A CA 1
ATOM 2034 C C . ALA A 1 263 ? 17.945 9.268 -11.290 1.00 89.50 263 ALA A C 1
ATOM 2036 O O . ALA A 1 263 ? 18.648 8.402 -11.804 1.00 89.50 263 ALA A O 1
ATOM 2037 N N . SER A 1 264 ? 17.703 9.297 -9.974 1.00 88.94 264 SER A N 1
ATOM 2038 C CA . SER A 1 264 ? 18.202 8.273 -9.045 1.00 88.94 264 SER A CA 1
ATOM 2039 C C . SER A 1 264 ? 17.610 6.888 -9.323 1.00 88.94 264 SER A C 1
ATOM 2041 O O . SER A 1 264 ? 18.358 5.916 -9.400 1.00 88.94 264 SER A O 1
ATOM 2043 N N . ILE A 1 265 ? 16.294 6.786 -9.542 1.00 89.62 265 ILE A N 1
ATOM 2044 C CA . ILE A 1 265 ? 15.629 5.522 -9.895 1.00 89.62 265 ILE A CA 1
ATOM 2045 C C . ILE A 1 265 ? 16.211 4.971 -11.200 1.00 89.62 265 ILE A C 1
ATOM 2047 O O . ILE A 1 265 ? 16.659 3.826 -11.235 1.00 89.62 265 ILE A O 1
ATOM 2051 N N . LEU A 1 266 ? 16.271 5.785 -12.258 1.00 89.62 266 LEU A N 1
ATOM 2052 C CA . LEU A 1 266 ? 16.829 5.364 -13.547 1.00 89.62 266 LEU A CA 1
ATOM 2053 C C . LEU A 1 266 ? 18.316 4.999 -13.438 1.00 89.62 266 LEU A C 1
ATOM 2055 O O . LEU A 1 266 ? 18.737 3.992 -13.994 1.00 89.62 266 LEU A O 1
ATOM 2059 N N . GLY A 1 267 ? 19.100 5.776 -12.688 1.00 86.81 267 GLY A N 1
ATOM 2060 C CA . GLY A 1 267 ? 20.528 5.532 -12.473 1.00 86.81 267 GLY A CA 1
ATOM 2061 C C . GLY A 1 267 ? 20.825 4.272 -11.658 1.00 86.81 267 GLY A C 1
ATOM 2062 O O . GLY A 1 267 ? 21.870 3.656 -11.850 1.00 86.81 267 GLY A O 1
ATOM 2063 N N . SER A 1 268 ? 19.905 3.852 -10.785 1.00 86.19 268 SER A N 1
ATOM 2064 C CA . SER A 1 268 ? 20.018 2.585 -10.052 1.00 86.19 268 SER A CA 1
ATOM 2065 C C . SER A 1 268 ? 19.729 1.349 -10.913 1.00 86.19 268 SER A C 1
ATOM 2067 O O . SER A 1 268 ? 20.129 0.234 -10.569 1.00 86.19 268 SER A O 1
ATOM 2069 N N . CYS A 1 269 ? 19.031 1.524 -12.040 1.00 88.19 269 CYS A N 1
ATOM 2070 C CA . CYS A 1 269 ? 18.665 0.423 -12.917 1.00 88.19 269 CYS A CA 1
ATOM 2071 C C . CYS A 1 269 ? 19.888 -0.045 -13.714 1.00 88.19 269 CYS A C 1
ATOM 2073 O O . CYS A 1 269 ? 20.307 0.588 -14.679 1.00 88.19 269 CYS A O 1
ATOM 2075 N N . VAL A 1 270 ? 20.415 -1.221 -13.361 1.00 87.56 270 VAL A N 1
ATOM 2076 C CA . VAL A 1 270 ? 21.563 -1.847 -14.050 1.00 87.56 270 VAL A CA 1
ATOM 2077 C C . VAL A 1 270 ? 21.261 -2.155 -15.522 1.00 87.56 270 VAL A C 1
ATOM 2079 O O . VAL A 1 270 ? 22.160 -2.264 -16.351 1.00 87.56 270 VAL A O 1
ATOM 2082 N N . THR A 1 271 ? 19.988 -2.327 -15.878 1.00 89.88 271 THR A N 1
ATOM 2083 C CA . THR A 1 271 ? 19.559 -2.544 -17.260 1.00 89.88 271 THR A CA 1
ATOM 2084 C C . THR A 1 271 ? 18.354 -1.673 -17.565 1.00 89.88 271 THR A C 1
ATOM 2086 O O . THR A 1 271 ? 17.329 -1.776 -16.899 1.00 89.88 271 THR A O 1
ATOM 2089 N N . THR A 1 272 ? 18.464 -0.876 -18.625 1.00 90.88 272 THR A N 1
ATOM 2090 C CA . THR A 1 272 ? 17.347 -0.126 -19.207 1.00 90.88 272 THR A CA 1
ATOM 2091 C C . THR A 1 272 ? 17.024 -0.721 -20.570 1.00 90.88 272 THR A C 1
ATOM 2093 O O . THR A 1 272 ? 17.919 -0.953 -21.383 1.00 90.88 272 THR A O 1
ATOM 2096 N N . ARG A 1 273 ? 15.741 -0.975 -20.833 1.00 91.75 273 ARG A N 1
ATOM 2097 C CA . ARG A 1 273 ? 15.250 -1.370 -22.156 1.00 91.75 273 ARG A CA 1
ATOM 2098 C C . ARG A 1 273 ? 14.230 -0.353 -22.622 1.00 91.75 273 ARG A C 1
ATOM 2100 O O . ARG A 1 273 ? 13.321 -0.017 -21.874 1.00 91.75 273 ARG A O 1
ATOM 2107 N N . ILE A 1 274 ? 14.391 0.106 -23.855 1.00 89.50 274 ILE A N 1
ATOM 2108 C CA . ILE A 1 274 ? 13.535 1.124 -24.450 1.00 89.50 274 ILE A CA 1
ATOM 2109 C C . ILE A 1 274 ? 12.881 0.511 -25.678 1.00 89.50 274 ILE A C 1
ATOM 2111 O O . ILE A 1 274 ? 13.563 -0.034 -26.547 1.00 89.50 274 ILE A O 1
ATOM 2115 N N . PHE A 1 275 ? 11.556 0.582 -25.731 1.00 88.62 275 PHE A N 1
ATOM 2116 C CA . PHE A 1 275 ? 10.755 0.027 -26.812 1.00 88.62 275 PHE A CA 1
ATOM 2117 C C . PHE A 1 275 ? 9.980 1.150 -27.491 1.00 88.62 275 PHE A C 1
ATOM 2119 O O . PHE A 1 275 ? 9.377 1.968 -26.812 1.00 88.62 275 PHE A O 1
ATOM 2126 N N . GLY A 1 276 ? 9.974 1.163 -28.826 1.00 81.69 276 GLY A N 1
ATOM 2127 C CA . GLY A 1 276 ? 9.025 1.969 -29.595 1.00 81.69 276 GLY A CA 1
ATOM 2128 C C . GLY A 1 276 ? 9.058 3.479 -29.334 1.00 81.69 276 GLY A C 1
ATOM 2129 O O . GLY A 1 276 ? 7.986 4.063 -29.239 1.00 81.69 276 GLY A O 1
ATOM 2130 N N . LEU A 1 277 ? 10.244 4.106 -29.265 1.00 78.31 277 LEU A N 1
ATOM 2131 C CA . LEU A 1 277 ? 10.372 5.571 -29.166 1.00 78.31 277 LEU A CA 1
ATOM 2132 C C . LEU A 1 277 ? 9.592 6.255 -30.298 1.00 78.31 277 LEU A C 1
ATOM 2134 O O . LEU A 1 277 ? 9.981 6.205 -31.471 1.00 78.31 277 LEU A O 1
ATOM 2138 N N . GLY A 1 278 ? 8.472 6.880 -29.943 1.00 69.00 278 GLY A N 1
ATOM 2139 C CA . GLY A 1 278 ? 7.645 7.627 -30.879 1.00 69.00 278 GLY A CA 1
ATOM 2140 C C . GLY A 1 278 ? 8.329 8.920 -31.329 1.00 69.00 278 GLY A C 1
ATOM 2141 O O . GLY A 1 278 ? 9.157 9.490 -30.623 1.00 69.00 278 GLY A O 1
ATOM 2142 N N . ARG A 1 279 ? 7.933 9.455 -32.494 1.00 66.06 279 ARG A N 1
ATOM 2143 C CA . ARG A 1 279 ? 8.478 10.725 -33.027 1.00 66.06 279 ARG A CA 1
ATOM 2144 C C . ARG A 1 279 ? 8.277 11.934 -32.097 1.00 66.06 279 ARG A C 1
ATOM 2146 O O . ARG A 1 279 ? 8.973 12.928 -32.261 1.00 66.06 279 ARG A O 1
ATOM 2153 N N . ALA A 1 280 ? 7.319 11.863 -31.171 1.00 70.25 280 ALA A N 1
ATOM 2154 C CA . ALA A 1 280 ? 6.992 12.938 -30.236 1.00 70.25 280 ALA A CA 1
ATOM 2155 C C . ALA A 1 280 ? 7.737 12.842 -28.888 1.00 70.25 280 ALA A C 1
ATOM 2157 O O . ALA A 1 280 ? 7.717 13.799 -28.120 1.00 70.25 280 ALA A O 1
ATOM 2158 N N . GLU A 1 281 ? 8.430 11.737 -28.596 1.00 79.25 281 GLU A N 1
ATOM 2159 C CA . GLU A 1 281 ? 9.114 11.513 -27.312 1.00 79.25 281 GLU A CA 1
ATOM 2160 C C . GLU A 1 281 ? 10.575 11.980 -27.349 1.00 79.25 281 GLU A C 1
ATOM 2162 O O . GLU A 1 281 ? 11.516 11.229 -27.082 1.00 79.25 281 GLU A O 1
ATOM 2167 N N . PHE A 1 282 ? 10.777 13.250 -27.702 1.00 81.75 282 PHE A N 1
ATOM 2168 C CA . PHE A 1 282 ? 12.114 13.819 -27.886 1.00 81.75 282 PHE A CA 1
ATOM 2169 C C . PHE A 1 282 ? 12.962 13.768 -26.607 1.00 81.75 282 PHE A C 1
ATOM 2171 O O . PHE A 1 282 ? 14.157 13.486 -26.665 1.00 81.75 282 PHE A O 1
ATOM 2178 N N . GLU A 1 283 ? 12.354 13.997 -25.441 1.00 83.19 283 GLU A N 1
ATOM 2179 C CA . GLU A 1 283 ? 13.077 13.982 -24.165 1.00 83.19 283 GLU A CA 1
ATOM 2180 C C . GLU A 1 283 ? 13.587 12.584 -23.797 1.00 83.19 283 GLU A C 1
ATOM 2182 O O . GLU A 1 283 ? 14.758 12.436 -23.438 1.00 83.19 283 GLU A O 1
ATOM 2187 N N . THR A 1 284 ? 12.744 11.554 -23.927 1.00 84.62 284 THR A N 1
ATOM 2188 C CA . THR A 1 284 ? 13.140 10.159 -23.681 1.00 84.62 284 THR A CA 1
ATOM 2189 C C . THR A 1 284 ? 14.193 9.713 -24.695 1.00 84.62 284 THR A C 1
ATOM 2191 O O . THR A 1 284 ? 15.180 9.091 -24.306 1.00 84.62 284 THR A O 1
ATOM 2194 N N . ALA A 1 285 ? 14.040 10.081 -25.972 1.00 86.00 285 ALA A N 1
ATOM 2195 C CA . ALA A 1 285 ? 15.002 9.753 -27.022 1.00 86.00 285 ALA A CA 1
ATOM 2196 C C . ALA A 1 285 ? 16.378 10.400 -26.787 1.00 86.00 285 ALA A C 1
ATOM 2198 O O . ALA A 1 285 ? 17.396 9.721 -26.896 1.00 86.00 285 ALA A O 1
ATOM 2199 N N . ASN A 1 286 ? 16.428 11.681 -26.410 1.00 87.00 286 ASN A N 1
ATOM 2200 C CA . ASN A 1 286 ? 17.691 12.357 -26.102 1.00 87.00 286 ASN A CA 1
ATOM 2201 C C . ASN A 1 286 ? 18.357 11.793 -24.854 1.00 87.00 286 ASN A C 1
ATOM 2203 O O . ASN A 1 286 ? 19.570 11.601 -24.835 1.00 87.00 286 ASN A O 1
ATOM 2207 N N . TRP A 1 287 ? 17.575 11.524 -23.807 1.00 87.62 287 TRP A N 1
ATOM 2208 C CA . TRP A 1 287 ? 18.095 10.862 -22.617 1.00 87.62 287 TRP A CA 1
ATOM 2209 C C . TRP A 1 287 ? 18.702 9.497 -22.972 1.00 87.62 287 TRP A C 1
ATOM 2211 O O . TRP A 1 287 ? 19.823 9.210 -22.562 1.00 87.62 287 TRP A O 1
ATOM 2221 N N . ALA A 1 288 ? 18.007 8.703 -23.790 1.00 87.12 288 ALA A N 1
ATOM 2222 C CA . ALA A 1 288 ? 18.478 7.404 -24.257 1.00 87.12 288 ALA A CA 1
ATOM 2223 C C . ALA A 1 288 ? 19.762 7.505 -25.089 1.00 87.12 288 ALA A C 1
ATOM 2225 O O . ALA A 1 288 ? 20.701 6.751 -24.850 1.00 87.12 288 ALA A O 1
ATOM 2226 N N . ALA A 1 289 ? 19.817 8.444 -26.038 1.00 88.06 289 ALA A N 1
ATOM 2227 C CA . ALA A 1 289 ? 20.998 8.688 -26.862 1.00 88.06 289 ALA A CA 1
ATOM 2228 C C . ALA A 1 289 ? 22.210 9.055 -25.992 1.00 88.06 289 ALA A C 1
ATOM 2230 O O . ALA A 1 289 ? 23.267 8.442 -26.112 1.00 88.06 289 ALA A O 1
ATOM 2231 N N . ASN A 1 290 ? 22.024 9.972 -25.039 1.00 88.00 290 ASN A N 1
ATOM 2232 C CA . ASN A 1 290 ? 23.073 10.359 -24.098 1.00 88.00 290 ASN A CA 1
ATOM 2233 C C . ASN A 1 290 ? 23.513 9.196 -23.193 1.00 88.00 290 ASN A C 1
ATOM 2235 O O . ASN A 1 290 ? 24.692 9.095 -22.866 1.00 88.00 290 ASN A O 1
ATOM 2239 N N . ALA A 1 291 ? 22.586 8.325 -22.778 1.00 86.25 291 ALA A N 1
ATOM 2240 C CA . ALA A 1 291 ? 22.882 7.177 -21.921 1.00 86.25 291 ALA A CA 1
ATOM 2241 C C . ALA A 1 291 ? 23.610 6.041 -22.661 1.00 86.25 291 ALA A C 1
ATOM 2243 O O . ALA A 1 291 ? 24.454 5.373 -22.067 1.00 86.25 291 ALA A O 1
ATOM 2244 N N . LEU A 1 292 ? 23.297 5.821 -23.943 1.00 86.81 292 LEU A N 1
ATOM 2245 C CA . LEU A 1 292 ? 24.005 4.864 -24.802 1.00 86.81 292 LEU A CA 1
ATOM 2246 C C . LEU A 1 292 ? 25.426 5.339 -25.134 1.00 86.81 292 LEU A C 1
ATOM 2248 O O . LEU A 1 292 ? 26.322 4.511 -25.297 1.00 86.81 292 LEU A O 1
ATOM 2252 N N . GLY A 1 293 ? 25.621 6.658 -25.182 1.00 84.12 293 GLY A N 1
ATOM 2253 C CA . GLY A 1 293 ? 26.892 7.289 -25.503 1.00 84.12 293 GLY A CA 1
ATOM 2254 C C . GLY A 1 293 ? 27.214 7.257 -26.996 1.00 84.12 293 GLY A C 1
ATOM 2255 O O . GLY A 1 293 ? 26.469 6.722 -27.817 1.00 84.12 293 GLY A O 1
ATOM 2256 N N . ASP A 1 294 ? 28.358 7.843 -27.334 1.00 86.50 294 ASP A N 1
ATOM 2257 C CA . ASP A 1 294 ? 28.850 7.909 -28.707 1.00 86.50 294 ASP A CA 1
ATOM 2258 C C . ASP A 1 294 ? 29.844 6.777 -28.974 1.00 86.50 294 ASP A C 1
ATOM 2260 O O . ASP A 1 294 ? 30.615 6.381 -28.093 1.00 86.50 294 ASP A O 1
ATOM 2264 N N . GLN A 1 295 ? 29.892 6.308 -30.218 1.00 85.25 295 GLN A N 1
ATOM 2265 C CA . GLN A 1 295 ? 30.947 5.419 -30.687 1.00 85.25 295 GLN A CA 1
ATOM 2266 C C . GLN A 1 295 ? 31.790 6.149 -31.729 1.00 85.25 295 GLN A C 1
ATOM 2268 O O . GLN A 1 295 ? 31.285 6.517 -32.785 1.00 85.25 295 GLN A O 1
ATOM 2273 N N . THR A 1 296 ? 33.094 6.272 -31.478 1.00 84.31 296 THR A N 1
ATOM 2274 C CA . THR A 1 296 ? 34.028 6.774 -32.489 1.00 84.31 296 THR A CA 1
ATOM 2275 C C . THR A 1 296 ? 34.055 5.830 -33.685 1.00 84.31 296 THR A C 1
ATOM 2277 O O . THR A 1 296 ? 34.374 4.644 -33.556 1.00 84.31 296 THR A O 1
ATOM 2280 N N . VAL A 1 297 ? 33.757 6.367 -34.864 1.00 86.56 297 VAL A N 1
ATOM 2281 C CA . VAL A 1 297 ? 33.812 5.646 -36.134 1.00 86.56 297 VAL A CA 1
ATOM 2282 C C . VAL A 1 297 ? 34.883 6.237 -37.043 1.00 86.56 297 VAL A C 1
ATOM 2284 O O . VAL A 1 297 ? 35.147 7.439 -37.057 1.00 86.56 297 VAL A O 1
ATOM 2287 N N . LEU A 1 298 ? 35.530 5.369 -37.822 1.00 81.06 298 LEU A N 1
ATOM 2288 C CA . LEU A 1 298 ? 36.488 5.785 -38.842 1.00 81.06 298 LEU A CA 1
ATOM 2289 C C . LEU A 1 298 ? 35.738 6.123 -40.128 1.00 81.06 298 LEU A C 1
ATOM 2291 O O . LEU A 1 298 ? 35.301 5.233 -40.862 1.00 81.06 298 LEU A O 1
ATOM 2295 N N . THR A 1 299 ? 35.631 7.412 -40.430 1.00 78.12 299 THR A N 1
ATOM 2296 C CA . THR A 1 299 ? 35.006 7.891 -41.661 1.00 78.12 299 THR A CA 1
ATOM 2297 C C . THR A 1 299 ? 36.060 7.998 -42.759 1.00 78.12 299 THR A C 1
ATOM 2299 O O . THR A 1 299 ? 37.070 8.694 -42.629 1.00 78.12 299 THR A O 1
ATOM 2302 N N . ARG A 1 300 ? 35.833 7.301 -43.878 1.00 78.25 300 ARG A N 1
ATOM 2303 C CA . ARG A 1 300 ? 36.701 7.354 -45.061 1.00 78.25 300 ARG A CA 1
ATOM 2304 C C . ARG A 1 300 ? 36.029 8.154 -46.169 1.00 78.25 300 ARG A C 1
ATOM 2306 O O . ARG A 1 300 ? 35.148 7.646 -46.861 1.00 78.25 300 ARG A O 1
ATOM 2313 N N . THR A 1 301 ? 36.489 9.379 -46.385 1.00 77.44 301 THR A N 1
ATOM 2314 C CA . THR A 1 301 ? 35.957 10.251 -47.433 1.00 77.44 301 THR A CA 1
ATOM 2315 C C . THR A 1 301 ? 36.760 10.060 -48.714 1.00 77.44 301 THR A C 1
ATOM 2317 O O . THR A 1 301 ? 37.977 10.257 -48.755 1.00 77.44 301 THR A O 1
ATOM 2320 N N . LYS A 1 302 ? 36.077 9.655 -49.788 1.00 75.50 302 LYS A N 1
ATOM 2321 C CA . LYS A 1 302 ? 36.654 9.572 -51.135 1.00 75.50 302 LYS A CA 1
ATOM 2322 C C . LYS A 1 302 ? 36.181 10.770 -51.943 1.00 75.50 302 LYS A C 1
ATOM 2324 O O . LYS A 1 302 ? 34.995 10.876 -52.235 1.00 75.50 302 LYS A O 1
ATOM 2329 N N . GLN A 1 303 ? 37.105 11.645 -52.329 1.00 70.38 303 GLN A N 1
ATOM 2330 C CA . GLN A 1 303 ? 36.814 12.706 -53.289 1.00 70.38 303 GLN A CA 1
ATOM 2331 C C . GLN A 1 303 ? 37.118 12.215 -54.705 1.00 70.38 303 GLN A C 1
ATOM 2333 O O . GLN A 1 303 ? 38.213 11.727 -55.002 1.00 70.38 303 GLN A O 1
ATOM 2338 N N . SER A 1 304 ? 36.118 12.323 -55.578 1.00 64.00 304 SER A N 1
ATOM 2339 C CA . SER A 1 304 ? 36.264 12.055 -57.007 1.00 64.00 304 SER A CA 1
ATOM 2340 C C . SER A 1 304 ? 36.975 13.227 -57.677 1.00 64.00 304 SER A C 1
ATOM 2342 O O . SER A 1 304 ? 36.655 14.380 -57.398 1.00 64.00 304 SER A O 1
ATOM 2344 N N . ALA A 1 305 ? 37.927 12.929 -58.559 1.00 63.44 305 ALA A N 1
ATOM 2345 C CA . ALA A 1 305 ? 38.617 13.940 -59.352 1.00 63.44 305 ALA A CA 1
ATOM 2346 C C . ALA A 1 305 ? 37.620 14.715 -60.231 1.00 63.44 305 ALA A C 1
ATOM 2348 O O . ALA A 1 305 ? 36.769 14.108 -60.882 1.00 63.44 305 ALA A O 1
ATOM 2349 N N . ALA A 1 306 ? 37.730 16.045 -60.253 1.00 61.41 306 ALA A N 1
ATOM 2350 C CA . ALA A 1 306 ? 36.841 16.914 -61.027 1.00 61.41 306 ALA A CA 1
ATOM 2351 C C . ALA A 1 306 ? 37.238 17.004 -62.514 1.00 61.41 306 ALA A C 1
ATOM 2353 O O . ALA A 1 306 ? 36.455 17.481 -63.334 1.00 61.41 306 ALA A O 1
ATOM 2354 N N . LYS A 1 307 ? 38.450 16.556 -62.873 1.00 60.12 307 LYS A N 1
ATOM 2355 C CA . LYS A 1 307 ? 38.989 16.591 -64.238 1.00 60.12 307 LYS A CA 1
ATOM 2356 C C . LYS A 1 307 ? 39.663 15.275 -64.620 1.00 60.12 307 LYS A C 1
ATOM 2358 O O . LYS A 1 307 ? 40.224 14.569 -63.783 1.00 60.12 307 LYS A O 1
ATOM 2363 N N . PHE A 1 308 ? 39.616 14.967 -65.915 1.00 53.88 308 PHE A N 1
ATOM 2364 C CA . PHE A 1 308 ? 40.267 13.797 -66.497 1.00 53.88 308 PHE A CA 1
ATOM 2365 C C . PHE A 1 308 ? 41.793 13.924 -66.344 1.00 53.88 308 PHE A C 1
ATOM 2367 O O . PHE A 1 308 ? 42.377 14.886 -66.838 1.00 53.88 308 PHE A O 1
ATOM 2374 N N . GLY A 1 309 ? 42.421 12.986 -65.626 1.00 64.00 309 GLY A N 1
ATOM 2375 C CA . GLY A 1 309 ? 43.868 12.967 -65.356 1.00 64.00 309 GLY A CA 1
ATOM 2376 C C . GLY A 1 309 ? 44.282 13.184 -63.892 1.00 64.00 309 GLY A C 1
ATOM 2377 O O . GLY A 1 309 ? 45.438 12.944 -63.560 1.00 64.00 309 GLY A O 1
ATOM 2378 N N . GLU A 1 310 ? 43.369 13.579 -62.997 1.00 60.66 310 GLU A N 1
ATOM 2379 C CA . GLU A 1 310 ? 43.667 13.709 -61.560 1.00 60.66 310 GLU A CA 1
ATOM 2380 C C . GLU A 1 310 ? 43.431 12.405 -60.777 1.00 60.66 310 GLU A C 1
ATOM 2382 O O . GLU A 1 310 ? 42.483 11.653 -61.019 1.00 60.66 310 GLU A O 1
ATOM 2387 N N . SER A 1 311 ? 44.295 12.141 -59.793 1.00 58.34 311 SER A N 1
ATOM 2388 C CA . SER A 1 311 ? 44.225 10.961 -58.930 1.00 58.34 311 SER A 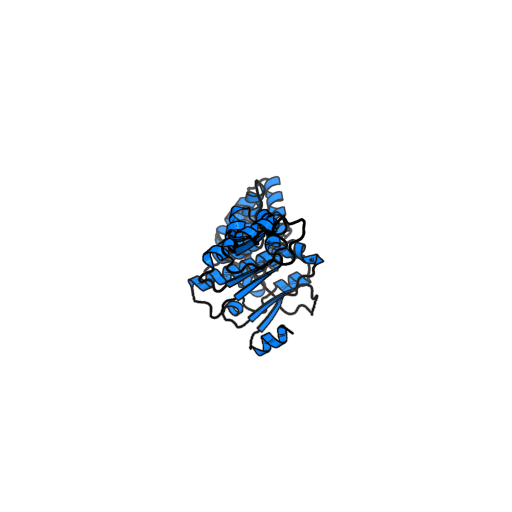CA 1
ATOM 2389 C C . SER A 1 311 ? 43.184 11.123 -57.814 1.00 58.34 311 SER A C 1
ATOM 2391 O O . SER A 1 311 ? 43.082 12.164 -57.163 1.00 58.34 311 SER A O 1
ATOM 2393 N N . ARG A 1 312 ? 42.398 10.064 -57.557 1.00 64.31 312 ARG A N 1
ATOM 2394 C CA . ARG A 1 312 ? 41.438 10.023 -56.439 1.00 64.31 312 ARG A CA 1
ATOM 2395 C C . ARG A 1 312 ? 42.171 10.177 -55.109 1.00 64.31 312 ARG A C 1
ATOM 2397 O O . ARG A 1 312 ? 42.992 9.332 -54.754 1.00 64.31 312 ARG A O 1
ATOM 2404 N N . LYS A 1 313 ? 41.803 11.197 -54.333 1.00 63.47 313 LYS A N 1
ATOM 2405 C CA . LYS A 1 313 ? 42.270 11.360 -52.954 1.00 63.47 313 LYS A CA 1
ATOM 2406 C C . LYS A 1 313 ? 41.312 10.658 -52.004 1.00 63.47 313 LYS A C 1
ATOM 2408 O O . LYS A 1 313 ? 40.092 10.790 -52.108 1.00 63.47 313 LYS A O 1
ATOM 2413 N N . THR A 1 314 ? 41.883 9.892 -51.083 1.00 67.12 314 THR A N 1
ATOM 2414 C CA . THR A 1 314 ? 41.128 9.293 -49.988 1.00 67.12 314 THR A CA 1
ATOM 2415 C C . THR A 1 314 ? 41.702 9.787 -48.676 1.00 67.12 314 THR A C 1
ATOM 2417 O O . THR A 1 314 ? 42.893 9.602 -48.441 1.00 67.12 314 THR A O 1
ATOM 2420 N N . SER A 1 315 ? 40.869 10.393 -47.838 1.00 71.50 315 SER A N 1
ATOM 2421 C CA . SER A 1 315 ? 41.220 10.739 -46.465 1.00 71.50 315 SER A CA 1
ATOM 2422 C C . SER A 1 315 ? 40.459 9.838 -45.499 1.00 71.50 315 SER A C 1
ATOM 2424 O O . SER A 1 315 ? 39.332 9.416 -45.771 1.00 71.50 315 SER A O 1
ATOM 2426 N N . THR A 1 316 ? 41.098 9.524 -44.380 1.00 72.69 316 THR A N 1
ATOM 2427 C CA . THR A 1 316 ? 40.477 8.834 -43.251 1.00 72.69 316 THR A CA 1
ATOM 2428 C C . THR A 1 316 ? 40.526 9.793 -42.075 1.00 72.69 316 THR A C 1
ATOM 2430 O O . THR A 1 316 ? 41.581 10.370 -41.815 1.00 72.69 316 THR A O 1
ATOM 2433 N N . ALA A 1 317 ? 39.401 9.987 -41.400 1.00 75.06 317 ALA A N 1
ATOM 2434 C CA . ALA A 1 317 ? 39.311 10.792 -40.193 1.00 75.06 317 ALA A CA 1
ATOM 2435 C C . ALA A 1 317 ? 38.504 10.031 -39.142 1.00 75.06 317 ALA A C 1
ATOM 2437 O O . ALA A 1 317 ? 37.557 9.315 -39.471 1.00 75.06 317 ALA A O 1
ATOM 2438 N N . GLU A 1 318 ? 38.892 10.183 -37.883 1.00 74.50 318 GLU A N 1
ATOM 2439 C CA . GLU A 1 318 ? 38.071 9.746 -36.761 1.00 74.50 318 GLU A CA 1
ATOM 2440 C C . GLU A 1 318 ? 36.932 10.743 -36.579 1.00 74.50 318 GLU A C 1
ATOM 2442 O O . GLU A 1 318 ? 37.146 11.958 -36.592 1.00 74.50 318 GLU A O 1
ATOM 2447 N N . GLN A 1 319 ? 35.717 10.227 -36.444 1.00 70.81 319 GLN A N 1
ATOM 2448 C CA . GLN A 1 319 ? 34.534 11.026 -36.191 1.00 70.81 319 GLN A CA 1
ATOM 2449 C C . GLN A 1 319 ? 33.826 10.441 -34.975 1.00 70.81 319 GLN A C 1
ATOM 2451 O O . GLN A 1 319 ? 33.628 9.227 -34.892 1.00 70.81 319 GLN A O 1
ATOM 2456 N N . ARG A 1 320 ? 33.538 11.307 -34.008 1.00 61.06 320 ARG A N 1
ATOM 2457 C CA . ARG A 1 320 ? 32.774 10.963 -32.815 1.00 61.06 320 ARG A CA 1
ATOM 2458 C C . ARG A 1 320 ? 31.284 11.060 -33.109 1.00 61.06 320 ARG A C 1
ATOM 2460 O O . ARG A 1 320 ? 30.915 11.992 -33.862 1.00 61.06 320 ARG A O 1
#

pLDDT: mean 89.02, std 9.3, range [53.88, 98.56]

Mean predicted aligned error: 7.11 Å